Protein AF-A0A7L4RSY4-F1 (afdb_monomer)

Radius of gyration: 27.75 Å; Cα contacts (8 Å, |Δi|>4): 496; chains: 1; bounding box: 61×40×77 Å

Secondary structure (DSSP, 8-state):
-----SGGGS-S--SB-S---SPTT-HHHHHHHHHHHHH-SSEEEEEESSTTGGGSBTTB-SBSSEEEEE-GGGHHHHHHHHHHHHHHTT---EEEE---S---B-TT-EEEETTEEEEGGG--TT-EEEEE-TTT-BEEEEE----------SPPEEEE-SS-EEEE-TT-EEEEEETTEEEEEEGGG--GGGTT-S----B--PPPPPSEEEPPP----TTSPP--EEEHHHHHHHHHHHHHHEEEEEETTEEEEEEE-SSHHHHHHHHHHHHHTT---EEETTEEEEE-HHHHHHHHHHH-SSGGG----GGG--

Mean predicted aligned error: 15.51 Å

Foldseek 3Di:
DDDDPDPVSQDPDWQFADDFPADPPPPLVVVVRSVCSVQDQQEEEEEEDDSCQSCADPPDHRGNHHYDYDHLQCSPVVQVVVVVVCVVVVHDGHYDYSYDDFQDWDQQDWFQWLQGIDGLVPDDAQTWTWDQDQPQLAIDTDGRHDHDDDDDDDDWQFQDDPVDTTTGGQQHWDWFADPNGIDTDGSVPPDPVPSDRDDPDGDYPDDDDDQKDAFDDDDDDPPADDQGIFGPVLVVVLLVQCLVFWAWDDDPVATKIKRFAQDPVVQVVNQVSCVNSVFPWDDDDRIIMGGDPRVSVRCCVAQNHDNVGGDHGSVVSD

pLDDT: mean 84.54, std 10.04, range [50.03, 97.69]

Sequence (318 aa):
MNEIKSIKDIPTEDWMGGGSPTCAGCGPEIGLKLALKVLGKDTVVVNPAGCMTLLCNYPFTPLRVSWIHSAIENAGPTASGILAALRARGRKMNVVCYAGDGACYSDDTEVLTESGFKLIKDLKAGEKTWSVNPESNELELEKVEKLHKYRFNGKMVGVKSRYLDYLVTPNHNVPIWGNNKWGFIEAKDLKVRYKSKTNRSFKWLGKTPEKKYYIPKVKVKTSEKIIEKVPIKEWVQFLGWFISEGCLYHSKSGYLIRIYQSNDKNRQEILRLTKKLGLNSFECNRSVDFQSKQIYSYLVENCGKGFAAKKIPKWVLS

Solvent-accessible surface area (backbone atoms only — not comparable to full-atom values): 19052 Å² total; per-residue (Å²): 129,86,84,70,85,49,84,86,58,53,70,86,67,68,46,47,57,78,83,48,79,53,67,89,86,36,66,69,58,55,49,50,43,56,48,34,49,70,62,41,76,52,30,35,40,31,33,21,53,52,93,63,45,57,41,53,48,89,94,50,58,19,57,71,40,51,72,43,84,32,55,65,91,41,30,65,64,52,47,53,51,51,51,52,53,31,53,78,66,74,47,90,61,48,73,43,71,60,69,66,94,38,76,44,67,46,63,81,40,76,40,52,33,75,84,44,78,40,40,54,70,75,62,56,64,71,43,40,31,66,44,68,41,71,85,81,38,30,59,43,81,42,68,34,82,71,82,89,86,80,93,81,91,76,82,60,40,67,49,80,58,102,86,46,76,51,43,26,28,38,63,18,75,40,68,32,38,55,95,94,38,68,46,72,42,40,39,69,70,63,53,85,87,57,84,70,37,48,73,87,78,62,46,76,81,75,78,82,72,65,75,56,41,76,46,77,86,62,98,67,63,96,85,62,88,81,66,60,65,38,52,35,70,63,48,53,52,49,50,50,50,38,63,77,38,42,47,83,48,78,57,97,92,45,31,38,42,35,33,55,38,87,51,63,71,59,38,55,50,52,47,51,50,41,42,74,68,70,43,83,54,46,80,53,97,51,28,39,34,34,73,37,62,49,62,49,52,50,38,45,74,47,27,35,66,61,86,91,49,48,47,79,39,54,76,82,79,104

Nearest PDB structures (foldseek):
  5exd-assembly2_L  TM=8.564E-01  e=7.241E-07  Moorella thermoacetica ATCC 39073
  9bt4-assembly2_C  TM=8.854E-01  e=2.765E-06  Methanosarcina acetivorans C2A
  6zgq-assembly1_A  TM=7.826E-01  e=7.055E-04  metagenome
  2cw8-assembly1_A  TM=6.570E-01  e=3.611E-04  Thermococcus kodakarensis KOD1
  9g6k-assembly1_LU  TM=5.520E-01  e=6.543E+00  Toxoplasma gondii

Structure (mmCIF, N/CA/C/O backbone):
data_AF-A0A7L4RSY4-F1
#
_entry.id   AF-A0A7L4RSY4-F1
#
loop_
_atom_site.group_PDB
_atom_site.id
_atom_site.type_symbol
_atom_site.label_atom_id
_atom_site.label_alt_id
_atom_site.label_comp_id
_atom_site.label_asym_id
_atom_site.label_entity_id
_atom_site.label_seq_id
_atom_site.pdbx_PDB_ins_code
_atom_site.Cartn_x
_atom_site.Cartn_y
_atom_site.Cartn_z
_atom_site.occupancy
_atom_site.B_iso_or_equiv
_atom_site.auth_seq_id
_atom_site.auth_comp_id
_atom_site.auth_asym_id
_atom_site.auth_atom_id
_atom_site.pdbx_PDB_model_num
ATOM 1 N N . MET A 1 1 ? 0.238 14.451 -29.666 1.00 57.19 1 MET A N 1
ATOM 2 C CA . MET A 1 1 ? -0.051 13.182 -30.363 1.00 57.19 1 MET A CA 1
ATOM 3 C C . MET A 1 1 ? -1.461 13.288 -30.895 1.00 57.19 1 MET A C 1
ATOM 5 O O . MET A 1 1 ? -2.306 13.791 -30.164 1.00 57.19 1 MET A O 1
ATOM 9 N N . ASN A 1 2 ? -1.695 12.892 -32.142 1.00 59.53 2 ASN A N 1
ATOM 10 C CA . ASN A 1 2 ? -3.048 12.855 -32.688 1.00 59.53 2 ASN A CA 1
ATOM 11 C C . ASN A 1 2 ? -3.784 11.654 -32.086 1.00 59.53 2 ASN A C 1
ATOM 13 O O . ASN A 1 2 ? -3.207 10.577 -31.944 1.00 59.53 2 ASN A O 1
ATOM 17 N N . GLU A 1 3 ? -5.027 11.861 -31.672 1.00 66.50 3 GLU A N 1
ATOM 18 C CA . GLU A 1 3 ? -5.851 10.833 -31.044 1.00 66.50 3 GLU A CA 1
ATOM 19 C C . GLU A 1 3 ? -6.377 9.869 -32.119 1.00 66.50 3 GLU A C 1
ATOM 21 O O . GLU A 1 3 ? -7.070 10.293 -33.042 1.00 66.50 3 GLU A O 1
ATOM 26 N N . ILE A 1 4 ? -6.035 8.580 -32.019 1.00 76.00 4 ILE A N 1
ATOM 27 C CA . ILE A 1 4 ? -6.513 7.539 -32.942 1.00 76.00 4 ILE A CA 1
ATOM 28 C C . ILE A 1 4 ? -7.876 7.059 -32.433 1.00 76.00 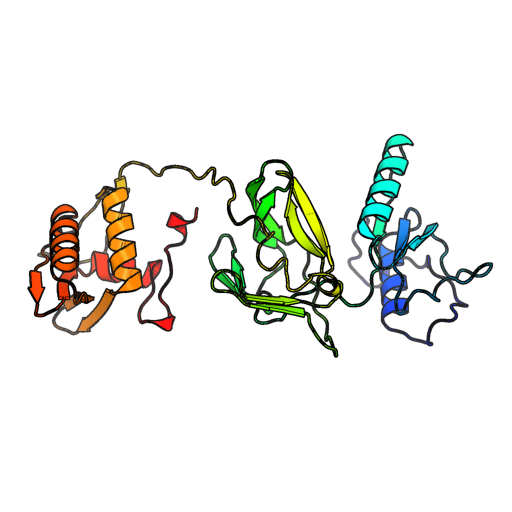4 ILE A C 1
ATOM 30 O O . ILE A 1 4 ? -7.946 6.380 -31.409 1.00 76.00 4 ILE A O 1
ATOM 34 N N . LYS A 1 5 ? -8.960 7.429 -33.125 1.00 78.12 5 LYS A N 1
ATOM 35 C CA . LYS A 1 5 ? -10.344 7.141 -32.697 1.00 78.12 5 LYS A CA 1
ATOM 36 C C . LYS A 1 5 ? -10.946 5.928 -33.395 1.00 78.12 5 LYS A C 1
ATOM 38 O O . LYS A 1 5 ? -11.846 5.288 -32.857 1.00 78.12 5 LYS A O 1
ATOM 43 N N . SER A 1 6 ? -10.449 5.597 -34.579 1.00 84.69 6 SER A N 1
ATOM 44 C CA . SER A 1 6 ? -10.903 4.471 -35.382 1.00 84.69 6 SER A CA 1
ATOM 45 C C . SER A 1 6 ? -9.741 3.803 -36.113 1.00 84.69 6 SER A C 1
ATOM 47 O O . SER A 1 6 ? -8.651 4.357 -36.244 1.00 84.69 6 SER A O 1
ATOM 49 N N . ILE A 1 7 ? -9.987 2.605 -36.647 1.00 80.88 7 ILE A N 1
ATOM 50 C CA . ILE A 1 7 ? -8.988 1.855 -37.421 1.00 80.88 7 ILE A CA 1
ATOM 51 C C . ILE A 1 7 ? -8.512 2.608 -38.675 1.00 80.88 7 ILE A C 1
ATOM 53 O O . ILE A 1 7 ? -7.389 2.403 -39.125 1.00 80.88 7 ILE A O 1
ATOM 57 N N . LYS A 1 8 ? -9.349 3.501 -39.219 1.00 82.88 8 LYS A N 1
ATOM 58 C CA . LYS A 1 8 ? -9.024 4.331 -40.387 1.00 82.88 8 LYS A CA 1
ATOM 59 C C . LYS A 1 8 ? -8.038 5.451 -40.052 1.00 82.88 8 LYS A C 1
ATOM 61 O O . LYS A 1 8 ? -7.368 5.943 -40.951 1.00 82.88 8 LYS A O 1
ATOM 66 N N . ASP A 1 9 ? -7.933 5.814 -38.774 1.00 81.81 9 ASP A N 1
ATOM 67 C CA . ASP A 1 9 ? -7.049 6.879 -38.290 1.00 81.81 9 ASP A CA 1
ATOM 68 C C . ASP A 1 9 ? -5.636 6.360 -37.976 1.00 81.81 9 ASP A C 1
ATOM 70 O O . ASP A 1 9 ? -4.765 7.127 -37.561 1.00 81.81 9 ASP A O 1
ATOM 74 N N . ILE A 1 10 ? -5.395 5.052 -38.137 1.00 81.88 10 ILE A N 1
ATOM 75 C CA . ILE A 1 10 ? -4.085 4.447 -37.902 1.00 81.88 10 ILE A CA 1
ATOM 76 C C . ILE A 1 10 ? -3.124 4.896 -39.013 1.00 81.88 10 ILE A C 1
ATOM 78 O O . ILE A 1 10 ? -3.408 4.659 -40.190 1.00 81.88 10 ILE A O 1
ATOM 82 N N . PRO A 1 11 ? -1.956 5.475 -38.670 1.00 81.56 11 PRO A N 1
ATOM 83 C CA . PRO A 1 11 ? -0.953 5.841 -39.659 1.00 81.56 11 PRO A CA 1
ATOM 84 C C . PRO A 1 11 ? -0.540 4.639 -40.515 1.00 81.56 11 PRO A C 1
ATOM 86 O O . PRO A 1 11 ? -0.185 3.573 -39.994 1.00 81.56 11 PRO A O 1
ATOM 89 N N . THR A 1 12 ? -0.557 4.818 -41.835 1.00 82.94 12 THR A N 1
ATOM 90 C CA . THR A 1 12 ? -0.092 3.811 -42.800 1.00 82.94 12 THR A CA 1
ATOM 91 C C . THR A 1 12 ? 1.411 3.578 -42.680 1.00 82.94 12 THR A C 1
ATOM 93 O O . THR A 1 12 ? 1.880 2.454 -42.843 1.00 82.94 12 THR A O 1
ATOM 96 N N . GLU A 1 13 ? 2.160 4.619 -42.316 1.00 84.75 13 GLU A N 1
ATOM 97 C CA . GLU A 1 13 ? 3.598 4.550 -42.088 1.00 84.75 13 GLU A CA 1
ATOM 98 C C . GLU A 1 13 ? 3.948 3.641 -40.901 1.00 84.75 13 GLU A C 1
ATOM 100 O O . GLU A 1 13 ? 3.317 3.652 -39.839 1.00 84.75 13 GLU A O 1
ATOM 105 N N . ASP A 1 14 ? 4.985 2.832 -41.097 1.00 88.56 14 ASP A N 1
ATOM 106 C CA . ASP A 1 14 ? 5.590 1.993 -40.073 1.00 88.56 14 ASP A CA 1
ATOM 107 C C . ASP A 1 14 ? 7.009 2.481 -39.783 1.00 88.56 14 ASP A C 1
ATOM 109 O O . ASP A 1 14 ? 7.824 2.672 -40.692 1.00 88.56 14 ASP A O 1
ATOM 113 N N . TRP A 1 15 ? 7.308 2.632 -38.494 1.00 91.94 15 TRP A N 1
ATOM 114 C CA . TRP A 1 15 ? 8.626 3.022 -37.980 1.00 91.94 15 TRP A CA 1
ATOM 115 C C . TRP A 1 15 ? 9.500 1.817 -37.605 1.00 91.94 15 TRP A C 1
ATOM 117 O O . TRP A 1 15 ? 10.622 1.971 -37.122 1.00 91.94 15 TRP A O 1
ATOM 127 N N . MET A 1 16 ? 8.988 0.617 -37.867 1.00 88.75 16 MET A N 1
ATOM 128 C CA . MET A 1 16 ? 9.704 -0.648 -37.832 1.00 88.75 16 MET A CA 1
ATOM 129 C C . MET A 1 16 ? 9.441 -1.367 -39.161 1.00 88.75 16 MET A C 1
ATOM 131 O O . MET A 1 16 ? 8.294 -1.656 -39.502 1.00 88.75 16 MET A O 1
ATOM 135 N N . GLY A 1 17 ? 10.496 -1.577 -39.942 1.00 84.62 17 GLY A N 1
ATOM 136 C CA . GLY A 1 17 ? 10.481 -2.343 -41.181 1.00 84.62 17 GLY A CA 1
ATOM 137 C C . GLY A 1 17 ? 10.598 -3.849 -40.942 1.00 84.62 17 GLY A C 1
ATOM 138 O O . GLY A 1 17 ? 10.679 -4.315 -39.809 1.00 84.62 17 GLY A O 1
ATOM 139 N N . GLY A 1 18 ? 10.601 -4.611 -42.037 1.00 80.31 18 GLY A N 1
ATOM 140 C CA . GLY A 1 18 ? 10.884 -6.046 -41.999 1.00 80.31 18 GLY A CA 1
ATOM 141 C C . GLY A 1 18 ? 12.376 -6.350 -41.830 1.00 80.31 18 GLY A C 1
ATOM 142 O O . GLY A 1 18 ? 13.215 -5.453 -41.900 1.00 80.31 18 GLY A O 1
ATOM 143 N N . GLY A 1 19 ? 12.696 -7.633 -41.647 1.00 77.06 19 GLY A N 1
ATOM 144 C CA . GLY A 1 19 ? 14.079 -8.109 -41.539 1.00 77.06 19 GLY A CA 1
ATOM 145 C C . GLY A 1 19 ? 14.638 -8.129 -40.116 1.00 77.06 19 GLY A C 1
ATOM 146 O O . GLY A 1 19 ? 15.855 -8.135 -39.947 1.00 77.06 19 GLY A O 1
ATOM 147 N N . SER A 1 20 ? 13.777 -8.133 -39.092 1.00 81.38 20 SER A N 1
ATOM 148 C CA . SER A 1 20 ? 14.235 -8.403 -37.731 1.00 81.38 20 SER A CA 1
ATOM 149 C C . SER A 1 20 ? 14.668 -9.869 -37.592 1.00 81.38 20 SER A C 1
ATOM 151 O O . SER A 1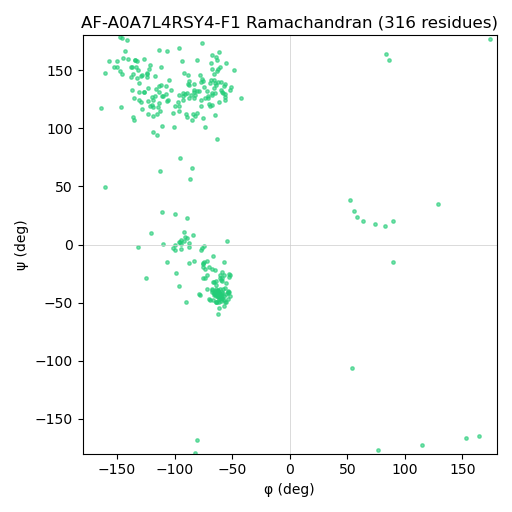 20 ? 13.985 -10.749 -38.118 1.00 81.38 20 SER A O 1
ATOM 153 N N . PRO A 1 21 ? 15.770 -10.161 -36.879 1.00 80.56 21 PRO A N 1
ATOM 154 C CA . PRO A 1 21 ? 16.173 -11.530 -36.573 1.00 80.56 21 PRO A CA 1
ATOM 155 C C . PRO A 1 21 ? 15.451 -12.086 -35.328 1.00 80.56 21 PRO A C 1
ATOM 157 O O . PRO A 1 21 ? 15.816 -13.151 -34.829 1.00 80.56 21 PRO A O 1
ATOM 160 N N . THR A 1 22 ? 14.459 -11.370 -34.782 1.00 81.75 22 THR A N 1
ATOM 161 C CA . THR A 1 22 ? 13.585 -11.886 -33.721 1.00 81.75 22 THR A CA 1
ATOM 162 C C . THR A 1 22 ? 12.682 -13.008 -34.233 1.00 81.75 22 THR A C 1
ATOM 164 O O . THR A 1 22 ? 12.508 -13.217 -35.432 1.00 81.75 22 THR A O 1
ATOM 167 N N . CYS A 1 23 ? 12.103 -13.775 -33.303 1.00 79.94 23 CYS A N 1
ATOM 168 C CA . CYS A 1 23 ? 11.154 -14.832 -33.649 1.00 79.94 23 CYS A CA 1
ATOM 169 C C . CYS A 1 23 ? 9.959 -14.246 -34.420 1.00 79.94 23 CYS A C 1
ATOM 171 O O . CYS A 1 23 ? 9.349 -13.280 -33.963 1.00 79.94 23 CYS A O 1
ATOM 173 N N . ALA A 1 24 ? 9.591 -14.856 -35.549 1.00 79.00 24 ALA A N 1
ATOM 174 C CA . ALA A 1 24 ? 8.472 -14.396 -36.366 1.00 79.00 24 ALA A CA 1
ATOM 175 C C . ALA A 1 24 ? 7.173 -14.326 -35.543 1.00 79.00 24 ALA A C 1
ATOM 177 O O . ALA A 1 24 ? 6.758 -15.308 -34.927 1.00 79.00 24 ALA A O 1
ATOM 178 N N . GLY A 1 25 ? 6.532 -13.156 -35.526 1.00 75.69 25 GLY A N 1
ATOM 179 C CA . GLY A 1 25 ? 5.292 -12.944 -34.774 1.00 75.69 25 GLY A CA 1
ATOM 180 C C . GLY A 1 25 ? 5.477 -12.836 -33.255 1.00 75.69 25 GLY A C 1
ATOM 181 O O . GLY A 1 25 ? 4.504 -12.968 -32.514 1.00 75.69 25 GLY A O 1
ATOM 182 N N . CYS A 1 26 ? 6.700 -12.588 -32.772 1.00 81.12 26 CYS A N 1
ATOM 183 C CA . CYS A 1 26 ? 6.972 -12.349 -31.358 1.00 81.12 26 CYS A CA 1
ATOM 184 C C . CYS A 1 26 ? 6.121 -11.178 -30.829 1.00 81.12 26 CYS A C 1
ATOM 186 O O . CYS A 1 26 ? 6.139 -10.076 -31.379 1.00 81.12 26 CYS A O 1
ATOM 188 N N . GLY A 1 27 ? 5.379 -11.404 -29.739 1.00 83.12 27 GLY A N 1
ATOM 189 C CA . GLY A 1 27 ? 4.493 -10.397 -29.138 1.00 83.12 27 GLY A CA 1
ATOM 190 C C . GLY A 1 27 ? 5.192 -9.065 -28.819 1.00 83.12 27 GLY A C 1
ATOM 191 O O . GLY A 1 27 ? 4.662 -8.019 -29.189 1.00 83.12 27 GLY A O 1
ATOM 192 N N . PRO A 1 28 ? 6.382 -9.073 -28.191 1.00 84.31 28 PRO A N 1
ATOM 193 C CA . PRO A 1 28 ? 7.228 -7.889 -28.033 1.00 84.31 28 PRO A CA 1
ATOM 194 C C . PRO A 1 28 ? 7.570 -7.142 -29.336 1.00 84.31 28 PRO A C 1
ATOM 196 O O . PRO A 1 28 ? 7.532 -5.917 -29.378 1.00 84.31 28 PRO A O 1
ATOM 199 N N . GLU A 1 29 ? 7.853 -7.835 -30.437 1.00 87.25 29 GLU A N 1
ATOM 200 C CA . GLU A 1 29 ? 8.139 -7.173 -31.719 1.00 87.25 29 GLU A CA 1
ATOM 201 C C . GLU A 1 29 ? 6.894 -6.460 -32.265 1.00 87.25 29 GLU A C 1
ATOM 203 O O . GLU A 1 29 ? 6.937 -5.269 -32.582 1.00 87.25 29 GLU A O 1
ATOM 208 N N . ILE A 1 30 ? 5.752 -7.155 -32.278 1.00 87.69 30 ILE A N 1
ATOM 209 C CA . ILE A 1 30 ? 4.459 -6.585 -32.682 1.00 87.69 30 ILE A CA 1
ATOM 210 C C . ILE A 1 30 ? 4.086 -5.407 -31.771 1.00 87.69 30 ILE A C 1
ATOM 212 O O . ILE A 1 30 ? 3.639 -4.360 -32.242 1.00 87.69 30 ILE A O 1
ATOM 216 N N . GLY A 1 31 ? 4.296 -5.557 -30.463 1.00 89.06 31 GLY A N 1
ATOM 217 C CA . GLY A 1 31 ? 4.025 -4.528 -29.467 1.00 89.06 31 GLY A CA 1
ATOM 218 C C . GLY A 1 31 ? 4.867 -3.276 -29.689 1.00 89.06 31 GLY A C 1
ATOM 219 O O . GLY A 1 31 ? 4.326 -2.170 -29.665 1.00 89.06 31 GLY A O 1
ATOM 220 N N . LEU A 1 32 ? 6.166 -3.432 -29.958 1.00 90.19 32 LEU A N 1
ATOM 221 C CA . LEU A 1 32 ? 7.044 -2.314 -30.296 1.00 90.19 32 LEU A CA 1
ATOM 222 C C . LEU A 1 32 ? 6.631 -1.659 -31.618 1.00 90.19 32 LEU A C 1
ATOM 224 O O . LEU A 1 32 ? 6.555 -0.434 -31.684 1.00 90.19 32 LEU A O 1
ATOM 228 N N . LYS A 1 33 ? 6.281 -2.445 -32.643 1.00 89.94 33 LYS A N 1
ATOM 229 C CA . LYS A 1 33 ? 5.777 -1.928 -33.924 1.00 89.94 33 LYS A CA 1
ATOM 230 C C . LYS A 1 33 ? 4.544 -1.036 -33.735 1.00 89.94 33 LYS A C 1
ATOM 232 O O . LYS A 1 33 ? 4.511 0.092 -34.230 1.00 89.94 33 LYS A O 1
ATOM 237 N N . LEU A 1 34 ? 3.552 -1.510 -32.980 1.00 89.56 34 LEU A N 1
ATOM 238 C CA . LEU A 1 34 ? 2.332 -0.754 -32.680 1.00 89.56 34 LEU A CA 1
ATOM 239 C C . LEU A 1 34 ? 2.616 0.482 -31.817 1.00 89.56 34 LEU A C 1
ATOM 241 O O . LEU A 1 34 ? 2.080 1.554 -32.088 1.00 89.56 34 LEU A O 1
ATOM 245 N N . ALA A 1 35 ? 3.485 0.363 -30.810 1.00 90.12 35 ALA A N 1
ATOM 246 C CA . ALA A 1 35 ? 3.883 1.497 -29.981 1.00 90.12 35 ALA A CA 1
ATOM 247 C C . ALA A 1 35 ? 4.551 2.592 -30.823 1.00 90.12 35 ALA A C 1
ATOM 249 O O . ALA A 1 35 ? 4.212 3.766 -30.691 1.00 90.12 35 ALA A O 1
ATOM 250 N N . LEU A 1 36 ? 5.447 2.217 -31.735 1.00 91.88 36 LEU A N 1
ATOM 251 C CA . LEU A 1 36 ? 6.120 3.173 -32.604 1.00 91.88 36 LEU A CA 1
ATOM 252 C C . LEU A 1 36 ? 5.166 3.843 -33.594 1.00 91.88 36 LEU A C 1
ATOM 254 O O . LEU A 1 36 ? 5.354 5.025 -33.866 1.00 91.88 36 LEU A O 1
ATOM 258 N N . LYS A 1 37 ? 4.109 3.170 -34.075 1.00 89.69 37 LYS A N 1
ATOM 259 C CA . LYS A 1 37 ? 3.052 3.836 -34.865 1.00 89.69 37 LYS A CA 1
ATOM 260 C C . LYS A 1 37 ? 2.418 5.012 -34.118 1.00 89.69 37 LYS A C 1
ATOM 262 O O . LYS A 1 37 ? 2.122 6.030 -34.736 1.00 89.69 37 LYS A O 1
ATOM 267 N N . VAL A 1 38 ? 2.232 4.881 -32.804 1.00 87.69 38 VAL A N 1
ATOM 268 C CA . VAL A 1 38 ? 1.673 5.945 -31.955 1.00 87.69 38 VAL A CA 1
ATOM 269 C C . VAL A 1 38 ? 2.719 7.015 -31.633 1.00 87.69 38 VAL A C 1
ATOM 271 O O . VAL A 1 38 ? 2.420 8.206 -31.681 1.00 87.69 38 VAL A O 1
ATOM 274 N N . LEU A 1 39 ? 3.946 6.599 -31.305 1.00 90.19 39 LEU A N 1
ATOM 275 C CA . LEU A 1 39 ? 5.026 7.501 -30.889 1.00 90.19 39 LEU A CA 1
ATOM 276 C C . LEU A 1 39 ? 5.610 8.314 -32.057 1.00 90.19 39 LEU A C 1
ATOM 278 O O . LEU A 1 39 ? 6.062 9.441 -31.859 1.00 90.19 39 LEU A O 1
ATOM 282 N N . GLY A 1 40 ? 5.562 7.783 -33.277 1.00 90.25 40 GLY A N 1
ATOM 283 C CA . GLY A 1 40 ? 6.012 8.466 -34.484 1.00 90.25 40 GLY A CA 1
ATOM 284 C C . GLY A 1 40 ? 7.534 8.509 -34.659 1.00 90.25 40 GLY A C 1
ATOM 285 O O . GLY A 1 40 ? 8.302 7.980 -33.850 1.00 90.25 40 GLY A O 1
ATOM 286 N N . LYS A 1 41 ? 7.967 9.183 -35.731 1.00 91.25 41 LYS A N 1
ATOM 287 C CA . LYS A 1 41 ? 9.374 9.290 -36.161 1.00 91.25 41 LYS A CA 1
ATOM 288 C C . LYS A 1 41 ? 10.316 9.932 -35.145 1.00 91.25 41 LYS A C 1
ATOM 290 O O . LYS A 1 41 ? 11.493 9.591 -35.094 1.00 91.25 41 LYS A O 1
ATOM 295 N N . ASP A 1 42 ? 9.804 10.854 -34.335 1.00 93.50 42 ASP A N 1
ATOM 296 C CA . ASP A 1 42 ? 10.591 11.627 -33.375 1.00 93.50 42 ASP A CA 1
ATOM 297 C C . ASP A 1 42 ? 10.720 10.862 -32.052 1.00 93.50 42 ASP A C 1
ATOM 299 O O . ASP A 1 42 ? 10.336 11.350 -30.990 1.00 93.50 42 ASP A O 1
ATOM 303 N N . THR A 1 43 ? 11.237 9.635 -32.127 1.00 94.75 43 THR A N 1
ATOM 304 C CA . THR A 1 43 ? 11.323 8.699 -31.000 1.00 94.75 43 THR A CA 1
ATOM 305 C C . THR A 1 43 ? 12.722 8.102 -30.887 1.00 94.75 43 THR A C 1
ATOM 307 O O . THR A 1 43 ? 13.342 7.744 -31.886 1.00 94.75 43 THR A O 1
ATOM 310 N N . VAL A 1 44 ? 13.215 7.976 -29.656 1.00 94.75 44 VAL A N 1
ATOM 311 C CA . VAL A 1 44 ? 14.433 7.239 -29.309 1.00 94.75 44 VAL A CA 1
ATOM 312 C C . VAL A 1 44 ? 14.051 6.030 -28.462 1.00 94.75 44 VAL A C 1
ATOM 314 O O . VAL A 1 44 ? 13.452 6.183 -27.398 1.00 94.75 44 VAL A O 1
ATOM 317 N N . VAL A 1 45 ? 14.404 4.833 -28.926 1.00 93.19 45 VAL A N 1
ATOM 318 C CA . VAL A 1 45 ? 14.162 3.569 -28.223 1.00 93.19 45 VAL A CA 1
ATOM 319 C C . VAL A 1 45 ? 15.411 3.165 -27.448 1.00 93.19 45 VAL A C 1
ATOM 321 O O . VAL A 1 45 ? 16.464 2.924 -28.035 1.00 93.19 45 VAL A O 1
ATOM 324 N N . VAL A 1 46 ? 15.284 3.051 -26.130 1.00 91.56 46 VAL A N 1
ATOM 325 C CA . VAL A 1 46 ? 16.290 2.454 -25.249 1.00 91.56 46 VAL A CA 1
ATOM 326 C C . VAL A 1 46 ? 15.907 0.999 -25.019 1.00 91.56 46 VAL A C 1
ATOM 328 O O . VAL A 1 46 ? 14.864 0.715 -24.429 1.00 91.56 46 VAL A O 1
ATOM 331 N N . ASN A 1 47 ? 16.737 0.082 -25.504 1.00 88.50 47 ASN A N 1
ATOM 332 C CA . ASN A 1 47 ? 16.513 -1.353 -25.399 1.00 88.50 47 ASN A CA 1
ATOM 333 C C . ASN A 1 47 ? 17.544 -1.958 -24.437 1.00 88.50 47 ASN A C 1
ATOM 335 O O . ASN A 1 47 ? 18.707 -2.103 -24.826 1.00 88.50 47 ASN A O 1
ATOM 339 N N . PRO A 1 48 ? 17.170 -2.259 -23.181 1.00 83.62 48 PRO A N 1
ATOM 340 C CA . PRO A 1 48 ? 18.033 -3.035 -22.304 1.00 83.62 48 PRO A CA 1
ATOM 341 C C . PRO A 1 48 ? 18.264 -4.438 -22.861 1.00 83.62 48 PRO A C 1
ATOM 343 O O . PRO A 1 48 ? 17.447 -4.959 -23.624 1.00 83.62 48 PRO A O 1
ATOM 346 N N . ALA A 1 49 ? 19.339 -5.083 -22.414 1.00 79.69 49 ALA A N 1
ATOM 347 C CA . ALA A 1 49 ? 19.540 -6.486 -22.721 1.00 79.69 49 ALA A CA 1
ATOM 348 C C . ALA A 1 49 ? 18.339 -7.351 -22.251 1.00 79.69 49 ALA A C 1
ATOM 350 O O . ALA A 1 49 ? 17.750 -7.132 -21.194 1.00 79.69 49 ALA A O 1
ATOM 351 N N . GLY A 1 50 ? 17.923 -8.315 -23.069 1.00 75.06 50 GLY A N 1
ATOM 352 C CA . GLY A 1 50 ? 16.713 -9.109 -22.868 1.00 75.06 50 GLY A CA 1
ATOM 353 C C . GLY A 1 50 ? 16.300 -9.854 -24.138 1.00 75.06 50 GLY A C 1
ATOM 354 O O . GLY A 1 50 ? 17.063 -9.948 -25.097 1.00 75.06 50 GLY A O 1
ATOM 355 N N . CYS A 1 51 ? 15.064 -10.361 -24.185 1.00 74.81 51 CYS A N 1
ATOM 356 C CA . CYS A 1 51 ? 14.551 -11.082 -25.361 1.00 74.81 51 CYS A CA 1
ATOM 357 C C . CYS A 1 51 ? 14.563 -10.236 -26.650 1.00 74.81 51 CYS A C 1
ATOM 359 O O . CYS A 1 51 ? 14.651 -10.784 -27.745 1.00 74.81 51 CYS A O 1
ATOM 361 N N . MET A 1 52 ? 14.536 -8.906 -26.517 1.00 83.94 52 MET A N 1
ATOM 362 C CA . MET A 1 52 ? 14.623 -7.952 -27.623 1.00 83.94 52 MET A CA 1
ATOM 363 C C . MET A 1 52 ? 16.054 -7.493 -27.930 1.00 83.94 52 MET A C 1
ATOM 365 O O . MET A 1 52 ? 16.222 -6.661 -28.816 1.00 83.94 52 MET A O 1
ATOM 369 N N . THR A 1 53 ? 17.097 -8.006 -27.259 1.00 83.75 53 THR A N 1
ATOM 370 C CA . THR A 1 53 ? 18.505 -7.635 -27.534 1.00 83.75 53 THR A CA 1
ATOM 371 C C . THR A 1 53 ? 18.850 -7.782 -29.004 1.00 83.75 53 THR A C 1
ATOM 373 O O . THR A 1 53 ? 19.454 -6.889 -29.587 1.00 83.75 53 THR A O 1
ATOM 376 N N . LEU A 1 54 ? 18.422 -8.892 -29.605 1.00 82.56 54 LEU A N 1
ATOM 377 C CA . LEU A 1 54 ? 18.736 -9.217 -30.990 1.00 82.56 54 LEU A CA 1
ATOM 378 C C . LEU A 1 54 ? 17.911 -8.408 -31.997 1.00 82.56 54 LEU A C 1
ATOM 380 O O . LEU A 1 54 ? 18.147 -8.549 -33.187 1.00 82.56 54 LEU A O 1
ATOM 384 N N . LEU A 1 55 ? 16.971 -7.558 -31.566 1.00 85.94 55 LEU A N 1
ATOM 385 C CA . LEU A 1 55 ? 16.115 -6.794 -32.478 1.00 85.94 55 LEU A CA 1
ATOM 386 C C . LEU A 1 55 ? 16.932 -6.002 -33.508 1.00 85.94 55 LEU A C 1
ATOM 388 O O . LEU A 1 55 ? 16.568 -5.995 -34.681 1.00 85.94 55 LEU A O 1
ATOM 392 N N . CYS A 1 56 ? 18.028 -5.373 -33.081 1.00 86.50 56 CYS A N 1
ATOM 393 C CA . CYS A 1 56 ? 18.965 -4.666 -33.948 1.00 86.50 56 CYS A CA 1
ATOM 394 C C . CYS A 1 56 ? 20.355 -5.291 -33.786 1.00 86.50 56 CYS A C 1
ATOM 396 O O . CYS A 1 56 ? 20.925 -5.249 -32.698 1.00 86.50 56 CYS A O 1
ATOM 398 N N . ASN A 1 57 ? 20.914 -5.829 -34.869 1.00 82.88 57 ASN A N 1
ATOM 399 C CA . ASN A 1 57 ? 22.249 -6.424 -34.898 1.00 82.88 57 ASN A CA 1
ATOM 400 C C . ASN A 1 57 ? 23.069 -5.717 -35.967 1.00 82.88 57 ASN A C 1
ATOM 402 O O . ASN A 1 57 ? 22.772 -5.858 -37.149 1.00 82.88 57 ASN A O 1
ATOM 406 N N . TYR A 1 58 ? 24.093 -4.963 -35.566 1.00 80.38 58 TYR A N 1
ATOM 407 C CA . TYR A 1 58 ? 24.905 -4.178 -36.496 1.00 80.38 58 TYR A CA 1
ATOM 408 C C . TYR A 1 58 ? 25.429 -5.034 -37.672 1.00 80.38 58 TYR A C 1
ATOM 410 O O . TYR A 1 58 ? 25.967 -6.114 -37.426 1.00 80.38 58 TYR A O 1
ATOM 418 N N . PRO A 1 59 ? 25.314 -4.571 -38.934 1.00 81.50 59 PRO A N 1
ATOM 419 C CA . PRO A 1 59 ? 24.804 -3.263 -39.375 1.00 81.50 59 PRO A CA 1
ATOM 420 C C . PRO A 1 59 ? 23.284 -3.210 -39.638 1.00 81.50 59 PRO A C 1
ATOM 422 O O . PRO A 1 59 ? 22.777 -2.198 -40.118 1.00 81.50 59 PRO A O 1
ATOM 425 N N . PHE A 1 60 ? 22.541 -4.274 -39.346 1.00 83.69 60 PHE A N 1
ATOM 426 C CA . PHE A 1 60 ? 21.121 -4.411 -39.657 1.00 83.69 60 PHE A CA 1
ATOM 427 C C . PHE A 1 60 ? 20.221 -3.912 -38.518 1.00 83.69 60 PHE A C 1
ATOM 429 O O . PHE A 1 60 ? 20.337 -4.313 -37.358 1.00 83.69 60 PHE A O 1
ATOM 436 N N . THR A 1 61 ? 19.263 -3.052 -38.860 1.00 88.25 61 THR A N 1
ATOM 437 C CA . THR A 1 61 ? 18.233 -2.577 -37.932 1.00 88.25 61 THR A CA 1
ATOM 438 C C . THR A 1 61 ? 16.866 -2.601 -38.614 1.00 88.25 61 THR A C 1
ATOM 440 O O . THR A 1 61 ? 16.708 -1.988 -39.671 1.00 88.25 61 THR A O 1
ATOM 443 N N . PRO A 1 62 ? 15.852 -3.261 -38.025 1.00 89.12 62 PRO A N 1
ATOM 444 C CA . PRO A 1 62 ? 14.475 -3.122 -38.480 1.00 89.12 62 PRO A CA 1
ATOM 445 C C . PRO A 1 62 ? 13.883 -1.772 -38.048 1.00 89.12 62 PRO A C 1
ATOM 447 O O . PRO A 1 62 ? 12.851 -1.362 -38.567 1.00 89.12 62 PRO A O 1
ATOM 450 N N . LEU A 1 63 ? 14.497 -1.050 -37.104 1.00 91.00 63 LEU A N 1
ATOM 451 C CA . LEU A 1 63 ? 14.002 0.240 -36.626 1.00 91.00 63 LEU A CA 1
ATOM 452 C C . LEU A 1 63 ? 14.375 1.377 -37.582 1.00 91.00 63 LEU A C 1
ATOM 454 O O . LEU A 1 63 ? 15.536 1.530 -37.959 1.00 91.00 63 LEU A O 1
ATOM 458 N N . ARG A 1 64 ? 13.381 2.212 -37.909 1.00 91.88 64 ARG A N 1
ATOM 459 C CA . ARG A 1 64 ? 13.531 3.475 -38.660 1.00 91.88 64 ARG A CA 1
ATOM 460 C C . ARG A 1 64 ? 13.621 4.704 -37.747 1.00 91.88 64 ARG A C 1
ATOM 462 O O . ARG A 1 64 ? 13.682 5.832 -38.224 1.00 91.88 64 ARG A O 1
ATOM 469 N N . VAL A 1 65 ? 13.595 4.476 -36.438 1.00 93.06 65 VAL A N 1
ATOM 470 C CA . VAL A 1 65 ? 13.778 5.467 -35.371 1.00 93.06 65 VAL A CA 1
ATOM 471 C C . VAL A 1 65 ? 15.146 5.283 -34.723 1.00 93.06 65 VAL A C 1
ATOM 473 O O . VAL A 1 65 ? 15.795 4.254 -34.912 1.00 93.06 65 VAL A O 1
ATOM 476 N N . SER A 1 66 ? 15.592 6.264 -33.937 1.00 92.06 66 SER A N 1
ATOM 477 C CA . SER A 1 66 ? 16.838 6.118 -33.182 1.00 92.06 66 SER A CA 1
ATOM 478 C C . SER A 1 66 ? 16.713 5.008 -32.141 1.00 92.06 66 SER A C 1
ATOM 480 O O . SER A 1 66 ? 15.700 4.897 -31.450 1.00 92.06 66 SER A O 1
ATOM 482 N N . TRP A 1 67 ? 17.766 4.210 -32.004 1.00 89.94 67 TRP A N 1
ATOM 483 C CA . TRP A 1 67 ? 17.820 3.081 -31.086 1.00 89.94 67 TRP A CA 1
ATOM 484 C C . TRP A 1 67 ? 19.168 3.027 -30.384 1.00 89.94 67 TRP A C 1
ATOM 486 O O . TRP A 1 67 ? 20.198 3.330 -30.987 1.00 89.94 67 TRP A O 1
ATOM 496 N N . ILE A 1 68 ? 19.157 2.624 -29.117 1.00 89.94 68 ILE A N 1
ATOM 497 C CA . ILE A 1 68 ? 20.366 2.366 -28.347 1.00 89.94 68 ILE A CA 1
ATOM 498 C C . ILE A 1 68 ? 20.207 1.084 -27.538 1.00 89.94 68 ILE A C 1
ATOM 500 O O . ILE A 1 68 ? 19.199 0.876 -26.854 1.00 89.94 68 ILE A O 1
ATOM 504 N N . HIS A 1 69 ? 21.227 0.233 -27.611 1.00 88.06 69 HIS A N 1
ATOM 505 C CA . HIS A 1 69 ? 21.357 -0.898 -26.710 1.00 88.06 69 HIS A CA 1
ATOM 506 C C . HIS A 1 69 ? 21.903 -0.421 -25.366 1.00 88.06 69 HIS A C 1
ATOM 508 O O . HIS A 1 69 ? 22.904 0.293 -25.305 1.00 88.06 69 HIS A O 1
ATOM 514 N N . SER A 1 70 ? 21.261 -0.856 -24.292 1.00 82.56 70 SER A N 1
ATOM 515 C CA . SER A 1 70 ? 21.672 -0.602 -22.917 1.00 82.56 70 SER A CA 1
ATOM 516 C C . SER A 1 70 ? 21.905 -1.943 -22.219 1.00 82.56 70 SER A C 1
ATOM 518 O O . SER A 1 70 ? 21.319 -2.957 -22.596 1.00 82.56 70 SER A O 1
ATOM 520 N N . ALA A 1 71 ? 22.747 -1.976 -21.191 1.00 78.56 71 ALA A N 1
ATOM 521 C CA . ALA A 1 71 ? 22.753 -3.115 -20.277 1.00 78.56 71 ALA A CA 1
ATOM 522 C C . ALA A 1 71 ? 21.400 -3.194 -19.533 1.00 78.56 71 ALA A C 1
ATOM 524 O O . ALA A 1 71 ? 20.626 -2.229 -19.530 1.00 78.56 71 ALA A O 1
ATOM 525 N N . ILE A 1 72 ? 21.076 -4.351 -18.948 1.00 63.97 72 ILE A N 1
ATOM 526 C CA . ILE A 1 72 ? 19.763 -4.582 -18.309 1.00 63.97 72 ILE A CA 1
ATOM 527 C C . ILE A 1 72 ? 19.506 -3.529 -17.222 1.00 63.97 72 ILE A C 1
ATOM 529 O O . ILE A 1 72 ? 18.444 -2.913 -17.160 1.00 63.97 72 ILE A O 1
ATOM 533 N N . GLU A 1 73 ? 20.538 -3.277 -16.428 1.00 54.94 73 GLU A N 1
ATOM 534 C CA . GLU A 1 73 ? 20.561 -2.467 -15.218 1.00 54.94 73 GLU A CA 1
ATOM 535 C C . GLU A 1 73 ? 20.533 -0.947 -15.462 1.00 54.94 73 GLU A C 1
ATOM 537 O O . GLU A 1 73 ? 20.273 -0.175 -14.539 1.00 54.94 73 GLU A O 1
ATOM 542 N N . ASN A 1 74 ? 20.808 -0.475 -16.687 1.00 72.12 74 ASN A N 1
ATOM 543 C CA . ASN A 1 74 ? 21.057 0.950 -16.949 1.00 72.12 74 ASN A CA 1
ATOM 544 C C . ASN A 1 74 ? 20.089 1.613 -17.945 1.00 72.12 74 ASN A C 1
ATOM 546 O O . ASN A 1 74 ? 20.292 2.777 -18.287 1.00 72.12 74 ASN A O 1
ATOM 550 N N . ALA A 1 75 ? 18.997 0.950 -18.349 1.00 78.50 75 ALA A N 1
ATOM 551 C CA . ALA A 1 75 ? 18.012 1.538 -19.269 1.00 78.50 75 ALA A CA 1
ATOM 552 C C . ALA A 1 75 ? 17.445 2.887 -18.784 1.00 78.50 75 ALA A C 1
ATOM 554 O O . ALA A 1 75 ? 17.327 3.827 -19.570 1.00 78.50 75 ALA A O 1
ATOM 555 N N . GLY A 1 76 ? 17.128 3.004 -17.489 1.00 72.38 76 GLY A N 1
ATOM 556 C CA . GLY A 1 76 ? 16.621 4.242 -16.884 1.00 72.38 76 GLY A CA 1
ATOM 557 C C . GLY A 1 76 ? 17.620 5.407 -16.972 1.00 72.38 76 GLY A C 1
ATOM 558 O O . GLY A 1 76 ? 17.302 6.419 -17.598 1.00 72.38 76 GLY A O 1
ATOM 559 N N . PRO A 1 77 ? 18.836 5.280 -16.403 1.00 68.56 77 PRO A N 1
ATOM 560 C CA . PRO A 1 77 ? 19.895 6.281 -16.545 1.00 68.56 77 PRO A CA 1
ATOM 561 C C . PRO A 1 77 ? 20.214 6.647 -18.002 1.00 68.56 77 PRO A C 1
ATOM 563 O O . PRO A 1 77 ? 20.354 7.832 -18.308 1.00 68.56 77 PRO A O 1
ATOM 566 N N . THR A 1 78 ? 20.259 5.666 -18.913 1.00 81.50 78 THR A N 1
ATOM 567 C CA . THR A 1 78 ? 20.462 5.897 -20.353 1.00 81.50 78 THR A CA 1
ATOM 568 C C . THR A 1 78 ? 19.358 6.778 -20.938 1.00 81.50 78 THR A C 1
ATOM 570 O O . THR A 1 78 ? 19.651 7.782 -21.589 1.00 81.50 78 THR A O 1
ATOM 573 N N . ALA A 1 79 ? 18.087 6.470 -20.664 1.00 87.00 79 ALA A N 1
ATOM 574 C CA . ALA A 1 79 ? 16.963 7.279 -21.130 1.00 87.00 79 ALA A CA 1
ATOM 575 C C . ALA A 1 79 ? 16.973 8.700 -20.551 1.00 87.00 79 ALA A C 1
ATOM 577 O O . ALA A 1 79 ? 16.769 9.663 -21.292 1.00 87.00 79 ALA A O 1
ATOM 578 N N . SER A 1 80 ? 17.266 8.852 -19.258 1.00 76.62 80 SER A N 1
ATOM 579 C CA . SER A 1 80 ? 17.382 10.163 -18.610 1.00 76.62 80 SER A CA 1
ATOM 580 C C . SER A 1 80 ? 18.510 11.005 -19.210 1.00 76.62 80 SER A C 1
ATOM 582 O O . SER A 1 80 ? 18.314 12.192 -19.475 1.00 76.62 80 SER A O 1
ATOM 584 N N . GLY A 1 81 ? 19.667 10.396 -19.489 1.00 88.56 81 GLY A N 1
ATOM 585 C CA . GLY A 1 81 ? 20.790 11.062 -20.152 1.00 88.56 81 GLY A CA 1
ATOM 586 C C . GLY A 1 81 ? 20.446 11.513 -21.573 1.00 88.56 81 GLY A C 1
ATOM 587 O O . GLY A 1 81 ? 20.722 12.654 -21.945 1.00 88.56 81 GLY A O 1
ATOM 588 N N . ILE A 1 82 ? 19.766 10.659 -22.345 1.00 93.69 82 ILE A N 1
ATOM 589 C CA . ILE A 1 82 ? 19.270 10.997 -23.687 1.00 93.69 82 ILE A CA 1
ATOM 590 C C . ILE A 1 82 ? 18.278 12.159 -23.616 1.00 93.69 82 ILE A C 1
ATOM 592 O O . ILE A 1 82 ? 18.406 13.121 -24.372 1.00 93.69 82 ILE A O 1
ATOM 596 N N . LEU A 1 83 ? 17.321 12.112 -22.687 1.00 89.81 83 LEU A N 1
ATOM 597 C CA . LEU A 1 83 ? 16.333 13.174 -22.512 1.00 89.81 83 LEU A CA 1
ATOM 598 C C . LEU A 1 83 ? 16.994 14.509 -22.137 1.00 89.81 83 LEU A C 1
ATOM 600 O O . LEU A 1 83 ? 16.636 15.547 -22.695 1.00 89.81 83 LEU A O 1
ATOM 604 N N . ALA A 1 84 ? 17.976 14.493 -21.232 1.00 87.12 84 ALA A N 1
ATOM 605 C CA . ALA A 1 84 ? 18.744 15.678 -20.860 1.00 87.12 84 ALA A CA 1
ATOM 606 C C . ALA A 1 84 ? 19.524 16.252 -22.055 1.00 87.12 84 ALA A C 1
ATOM 608 O O . ALA A 1 84 ? 19.467 17.457 -22.306 1.00 87.12 84 ALA A O 1
ATOM 609 N N . ALA A 1 85 ? 20.183 15.398 -22.844 1.00 95.31 85 ALA A N 1
ATOM 610 C CA . ALA A 1 85 ? 20.919 15.811 -24.037 1.00 95.31 85 ALA A CA 1
ATOM 611 C C . ALA A 1 85 ? 20.001 16.397 -25.125 1.00 95.31 85 ALA A C 1
ATOM 613 O O . ALA A 1 85 ? 20.342 17.399 -25.756 1.00 95.31 85 ALA A O 1
ATOM 614 N N . LEU A 1 86 ? 18.818 15.809 -25.333 1.00 95.44 86 LEU A N 1
ATOM 615 C CA . LEU A 1 86 ? 17.814 16.326 -26.266 1.00 95.44 86 LEU A CA 1
ATOM 616 C C . LEU A 1 86 ? 17.299 17.703 -25.831 1.00 95.44 86 LEU A C 1
ATOM 618 O O . LEU A 1 86 ? 17.241 18.613 -26.660 1.00 95.44 86 LEU A O 1
ATOM 622 N N . ARG A 1 87 ? 17.009 17.883 -24.534 1.00 91.62 87 ARG A N 1
ATOM 623 C CA . ARG A 1 87 ? 16.605 19.177 -23.957 1.00 91.62 87 ARG A CA 1
ATOM 624 C C . ARG A 1 87 ? 17.686 20.240 -24.134 1.00 91.62 87 ARG A C 1
ATOM 626 O O . ARG A 1 87 ? 17.375 21.332 -24.595 1.00 91.62 87 ARG A O 1
ATOM 633 N N . ALA A 1 88 ? 18.945 19.906 -23.845 1.00 94.81 88 ALA A N 1
ATOM 634 C CA . ALA A 1 88 ? 20.077 20.815 -24.032 1.00 94.81 88 ALA A CA 1
ATOM 635 C C . ALA A 1 88 ? 20.261 21.242 -25.500 1.00 94.81 88 ALA A C 1
ATOM 637 O O . ALA A 1 88 ? 20.717 22.345 -25.776 1.00 94.81 88 ALA A O 1
ATOM 638 N N . ARG A 1 89 ? 19.867 20.385 -26.450 1.00 95.00 89 ARG A N 1
ATOM 639 C CA . ARG A 1 89 ? 19.889 20.671 -27.894 1.00 95.00 89 ARG A CA 1
ATOM 640 C C . ARG A 1 89 ? 18.591 21.287 -28.428 1.00 95.00 89 ARG A C 1
ATOM 642 O O . ARG A 1 89 ? 18.443 21.394 -29.642 1.00 95.00 89 ARG A O 1
ATOM 649 N N . GLY A 1 90 ? 17.631 21.634 -27.566 1.00 94.12 90 GLY A N 1
ATOM 650 C CA . GLY A 1 90 ? 16.342 22.199 -27.980 1.00 94.12 90 GLY A CA 1
ATOM 651 C C . GLY A 1 90 ? 15.484 21.253 -28.830 1.00 94.12 90 GLY A C 1
ATOM 652 O O . GLY A 1 90 ? 14.593 21.701 -29.548 1.00 94.12 90 GLY A O 1
ATOM 653 N N . ARG A 1 91 ? 15.746 19.940 -28.784 1.00 93.69 91 ARG A N 1
ATOM 654 C CA . ARG A 1 91 ? 15.012 18.931 -29.556 1.00 93.69 91 ARG A CA 1
ATOM 655 C C . ARG A 1 91 ? 13.905 18.311 -28.716 1.00 93.69 91 ARG A C 1
ATOM 657 O O . ARG A 1 91 ? 14.150 17.796 -27.628 1.00 93.69 91 ARG A O 1
ATOM 664 N N . LYS A 1 92 ? 12.687 18.298 -29.258 1.00 91.12 92 LYS A N 1
ATOM 665 C CA . LYS A 1 92 ? 11.527 17.647 -28.643 1.00 91.12 92 LYS A CA 1
ATOM 666 C C . LYS A 1 92 ? 11.279 16.299 -29.315 1.00 91.12 92 LYS A C 1
ATOM 668 O O . LYS A 1 92 ? 10.721 16.249 -30.402 1.00 91.12 92 LYS A O 1
ATOM 673 N N . MET A 1 93 ? 11.708 15.226 -28.661 1.00 94.25 93 MET A N 1
ATOM 674 C CA . MET A 1 93 ? 11.506 13.845 -29.105 1.00 94.25 93 MET A CA 1
ATOM 675 C C . MET A 1 93 ? 10.988 12.998 -27.939 1.00 94.25 93 MET A C 1
ATOM 677 O O . MET A 1 93 ? 11.200 13.340 -26.773 1.00 94.25 93 MET A O 1
ATOM 681 N N . ASN A 1 94 ? 10.334 11.885 -28.251 1.00 92.31 94 ASN A N 1
ATOM 682 C CA . ASN A 1 94 ? 9.967 10.864 -27.281 1.00 92.31 94 ASN A CA 1
ATOM 683 C C . ASN A 1 94 ? 11.199 10.022 -26.928 1.00 92.31 94 ASN A C 1
ATOM 685 O O . ASN A 1 94 ? 11.972 9.655 -27.810 1.00 92.31 94 ASN A O 1
ATOM 689 N N . VAL A 1 95 ? 11.362 9.668 -25.655 1.00 91.94 95 VAL A N 1
ATOM 690 C CA . VAL A 1 95 ? 12.355 8.679 -25.213 1.00 91.94 95 VAL A CA 1
ATOM 691 C C . VAL A 1 95 ? 11.595 7.544 -24.547 1.00 91.94 95 VAL A C 1
ATOM 693 O O . VAL A 1 95 ? 10.866 7.776 -23.585 1.00 91.94 95 VAL A O 1
ATOM 696 N N . VAL A 1 96 ? 11.725 6.330 -25.079 1.00 90.12 96 VAL A N 1
ATOM 697 C CA . VAL A 1 96 ? 10.997 5.154 -24.596 1.00 90.12 96 VAL A CA 1
ATOM 698 C C . VAL A 1 96 ? 11.971 4.055 -24.196 1.00 90.12 96 VAL A C 1
ATOM 700 O O . VAL A 1 96 ? 12.777 3.604 -25.005 1.00 90.12 96 VAL A O 1
ATOM 703 N N . CYS A 1 97 ? 11.878 3.597 -22.948 1.00 86.94 97 CYS A N 1
ATOM 704 C CA . CYS A 1 97 ? 12.521 2.359 -22.519 1.00 86.94 97 CYS A CA 1
ATOM 705 C C . CYS A 1 97 ? 11.629 1.185 -22.911 1.00 86.94 97 CYS A C 1
ATOM 707 O O . CYS A 1 97 ? 10.555 1.006 -22.333 1.00 86.94 97 CYS A O 1
ATOM 709 N N . TYR A 1 98 ? 12.065 0.388 -23.881 1.00 85.12 98 TYR A N 1
ATOM 710 C CA . TYR A 1 98 ? 11.363 -0.823 -24.286 1.00 85.12 98 TYR A CA 1
ATOM 711 C C . TYR A 1 98 ? 11.965 -2.033 -23.572 1.00 85.12 98 TYR A C 1
ATOM 713 O O . TYR A 1 98 ? 12.744 -2.790 -24.141 1.00 85.12 98 TYR A O 1
ATOM 721 N N . ALA A 1 99 ? 11.658 -2.152 -22.282 1.00 69.62 99 ALA A N 1
ATOM 722 C CA . ALA A 1 99 ? 12.170 -3.221 -21.435 1.00 69.62 99 ALA A CA 1
ATOM 723 C C . ALA A 1 99 ? 11.271 -4.468 -21.484 1.00 69.62 99 ALA A C 1
ATOM 725 O O . ALA A 1 99 ? 10.044 -4.358 -21.442 1.00 69.62 99 ALA A O 1
ATOM 726 N N . GLY A 1 100 ? 11.904 -5.643 -21.551 1.00 62.41 100 GLY A N 1
ATOM 727 C CA . GLY A 1 100 ? 11.270 -6.938 -21.291 1.00 62.41 100 GLY A CA 1
ATOM 728 C C . GLY A 1 100 ? 11.156 -7.245 -19.790 1.00 62.41 100 GLY A C 1
ATOM 729 O O . GLY A 1 100 ? 11.350 -6.367 -18.952 1.00 62.41 100 GLY A O 1
ATOM 730 N N . ASP A 1 101 ? 10.826 -8.496 -19.467 1.00 51.25 101 ASP A N 1
ATOM 731 C CA . ASP A 1 101 ? 10.479 -8.984 -18.126 1.00 51.25 101 ASP A CA 1
ATOM 732 C C . ASP A 1 101 ? 11.364 -8.443 -16.982 1.00 51.25 101 ASP A C 1
ATOM 734 O O . ASP A 1 101 ? 12.583 -8.625 -16.974 1.00 51.25 101 ASP A O 1
ATOM 738 N N . GLY A 1 102 ? 10.727 -7.859 -15.954 1.00 52.81 102 GLY A N 1
ATOM 739 C CA . GLY A 1 102 ? 11.228 -8.001 -14.584 1.00 52.81 102 GLY A CA 1
ATOM 740 C C . GLY A 1 102 ? 11.441 -6.763 -13.689 1.00 52.81 102 GLY A C 1
ATOM 741 O O . GLY A 1 102 ? 12.272 -6.789 -12.784 1.00 52.81 102 GLY A O 1
ATOM 742 N N . ALA A 1 103 ? 10.619 -5.724 -13.780 1.00 56.66 103 ALA A N 1
ATOM 743 C CA . ALA A 1 103 ? 10.487 -4.768 -12.668 1.00 56.66 103 ALA A CA 1
ATOM 744 C C . ALA A 1 103 ? 9.094 -4.845 -12.029 1.00 56.66 103 ALA A C 1
ATOM 746 O O . ALA A 1 103 ? 8.311 -3.904 -12.154 1.00 56.66 103 ALA A O 1
ATOM 747 N N . CYS A 1 104 ? 8.721 -5.985 -11.430 1.00 68.50 104 CYS A N 1
ATOM 748 C CA . CYS A 1 104 ? 7.411 -6.117 -10.782 1.00 68.50 104 CYS A CA 1
ATOM 749 C C . CYS A 1 104 ? 7.426 -6.835 -9.432 1.00 68.50 104 CYS A C 1
ATOM 751 O O . CYS A 1 104 ? 8.244 -7.711 -9.151 1.00 68.50 104 CYS A O 1
ATOM 753 N N . TYR A 1 105 ? 6.428 -6.455 -8.637 1.00 82.50 105 TYR A N 1
ATOM 754 C CA . TYR A 1 105 ? 6.006 -7.097 -7.400 1.00 82.50 105 TYR A CA 1
ATOM 755 C C . TYR A 1 105 ? 5.122 -8.320 -7.673 1.00 82.50 105 TYR A C 1
ATOM 757 O O . TYR A 1 105 ? 4.507 -8.426 -8.739 1.00 82.50 105 TYR A O 1
ATOM 765 N N . SER A 1 106 ? 5.029 -9.223 -6.696 1.00 86.69 106 SER A N 1
ATOM 766 C CA . SER A 1 106 ? 4.001 -10.264 -6.658 1.00 86.69 106 SER A CA 1
ATOM 767 C C . SER A 1 106 ? 2.597 -9.650 -6.618 1.00 86.69 106 SER A C 1
ATOM 769 O O . SER A 1 106 ? 2.395 -8.531 -6.143 1.00 86.69 106 SER A O 1
ATOM 771 N N . ASP A 1 107 ? 1.605 -10.373 -7.134 1.00 85.38 107 ASP A N 1
ATOM 772 C CA . ASP A 1 107 ? 0.243 -9.857 -7.308 1.00 85.38 107 ASP A CA 1
ATOM 773 C C . ASP A 1 107 ? -0.516 -9.652 -5.983 1.00 85.38 107 ASP A C 1
ATOM 775 O O . ASP A 1 107 ? -1.489 -8.896 -5.931 1.00 85.38 107 ASP A O 1
ATOM 779 N N . ASP A 1 108 ? -0.055 -10.297 -4.917 1.00 87.38 108 ASP A N 1
ATOM 780 C CA . ASP A 1 108 ? -0.525 -10.175 -3.540 1.00 87.38 108 ASP A CA 1
ATOM 781 C C . ASP A 1 108 ? 0.161 -9.052 -2.741 1.00 87.38 108 ASP A C 1
ATOM 783 O O . ASP A 1 108 ? -0.177 -8.848 -1.577 1.00 87.38 108 ASP A O 1
ATOM 787 N N . THR A 1 109 ? 1.078 -8.288 -3.344 1.00 87.25 109 THR A N 1
ATOM 788 C CA . THR A 1 109 ? 1.716 -7.150 -2.666 1.00 87.25 109 THR A CA 1
ATOM 789 C C . THR A 1 109 ? 0.691 -6.058 -2.350 1.00 87.25 109 THR A C 1
ATOM 791 O O . THR A 1 109 ? -0.047 -5.615 -3.231 1.00 87.25 109 THR A O 1
ATOM 794 N N . GLU A 1 110 ? 0.668 -5.575 -1.108 1.00 87.38 110 GLU A N 1
ATOM 795 C CA . GLU A 1 110 ? -0.170 -4.449 -0.690 1.00 87.38 110 GLU A CA 1
ATOM 796 C C . GLU A 1 110 ? 0.481 -3.098 -1.017 1.00 87.38 110 GLU A C 1
ATOM 798 O O . GLU A 1 110 ? 1.670 -2.876 -0.791 1.00 87.38 110 GLU A O 1
ATOM 803 N N . VAL A 1 111 ? -0.327 -2.161 -1.509 1.00 86.44 111 VAL A N 1
ATOM 804 C CA . VAL A 1 111 ? 0.052 -0.778 -1.810 1.00 86.44 111 VAL A CA 1
ATOM 805 C C . VAL A 1 111 ? -0.865 0.165 -1.039 1.00 86.44 111 VAL A C 1
ATOM 807 O O . VAL A 1 111 ? -2.087 -0.008 -1.017 1.00 86.44 111 VAL A O 1
ATOM 810 N N . LEU A 1 112 ? -0.282 1.184 -0.406 1.00 85.62 112 LEU A N 1
ATOM 811 C CA . LEU A 1 112 ? -1.041 2.211 0.300 1.00 85.62 112 LEU A CA 1
ATOM 812 C C . LEU A 1 112 ? -1.513 3.291 -0.685 1.00 85.62 112 LEU A C 1
ATOM 814 O O . LEU A 1 112 ? -0.716 4.061 -1.223 1.00 85.62 112 LEU A O 1
ATOM 818 N N . THR A 1 113 ? -2.823 3.359 -0.905 1.00 86.75 113 THR A N 1
ATOM 819 C CA . THR A 1 113 ? -3.477 4.389 -1.728 1.00 86.75 113 THR A CA 1
ATOM 820 C C . THR A 1 113 ? -4.006 5.537 -0.866 1.00 86.75 113 THR A C 1
ATOM 822 O O . THR A 1 113 ? -4.137 5.393 0.351 1.00 86.75 113 THR A O 1
ATOM 825 N N . GLU A 1 114 ? -4.416 6.645 -1.490 1.00 84.06 114 GLU A N 1
ATOM 826 C CA . GLU A 1 114 ? -5.187 7.723 -0.831 1.00 84.06 114 GLU A CA 1
ATOM 827 C C . GLU A 1 114 ? -6.445 7.176 -0.118 1.00 84.06 114 GLU A C 1
ATOM 829 O O . GLU A 1 114 ? -6.898 7.710 0.890 1.00 84.06 114 GLU A O 1
ATOM 834 N N . SER A 1 115 ? -7.000 6.061 -0.606 1.00 79.06 115 SER A N 1
ATOM 835 C CA . SER A 1 115 ? -8.209 5.435 -0.063 1.00 79.06 115 SER A CA 1
ATOM 836 C C . SER A 1 115 ? -7.963 4.309 0.953 1.00 79.06 115 SER A C 1
ATOM 838 O O . SER A 1 115 ? -8.938 3.743 1.459 1.00 79.06 115 SER A O 1
ATOM 840 N N . GLY A 1 116 ? -6.696 4.004 1.261 1.00 80.31 116 GLY A N 1
ATOM 841 C CA . GLY A 1 116 ? -6.266 2.900 2.124 1.00 80.31 116 GLY A CA 1
ATOM 842 C C . GLY A 1 116 ? -5.461 1.825 1.385 1.00 80.31 116 GLY A C 1
ATOM 843 O O . GLY A 1 116 ? -5.095 1.992 0.219 1.00 80.31 116 GLY A O 1
ATOM 844 N N . PHE A 1 117 ? -5.166 0.721 2.073 1.00 83.31 117 PHE A N 1
ATOM 845 C CA . PHE A 1 117 ? -4.438 -0.409 1.491 1.00 83.31 117 PHE A CA 1
ATOM 846 C C . PHE A 1 117 ? -5.263 -1.136 0.428 1.00 83.31 117 PHE A C 1
ATOM 848 O O . PHE A 1 117 ? -6.477 -1.311 0.566 1.00 83.31 117 PHE A O 1
ATOM 855 N N . LYS A 1 118 ? -4.581 -1.565 -0.632 1.00 86.38 118 LYS A N 1
ATOM 856 C CA . LYS A 1 118 ? -5.137 -2.362 -1.722 1.00 86.38 118 LYS A CA 1
ATOM 857 C C . LYS A 1 118 ? -4.063 -3.303 -2.263 1.00 86.38 118 LYS A C 1
ATOM 859 O O . LYS A 1 118 ? -2.891 -2.942 -2.261 1.00 86.38 118 LYS A O 1
ATOM 864 N N . LEU A 1 119 ? -4.447 -4.474 -2.766 1.00 89.00 119 LEU A N 1
ATOM 865 C CA . LEU A 1 119 ? -3.514 -5.329 -3.499 1.00 89.00 119 LEU A CA 1
ATOM 866 C C . LEU A 1 119 ? -3.094 -4.648 -4.806 1.00 89.00 119 LEU A C 1
ATOM 868 O O . LEU A 1 119 ? -3.917 -4.046 -5.498 1.00 89.00 119 LEU A O 1
ATOM 872 N N . ILE A 1 120 ? -1.824 -4.781 -5.180 1.00 87.00 120 ILE A N 1
ATOM 873 C CA . ILE A 1 120 ? -1.272 -4.165 -6.389 1.00 87.00 120 ILE A CA 1
ATOM 874 C C . ILE A 1 120 ? -2.017 -4.623 -7.649 1.00 87.00 120 ILE A C 1
ATOM 876 O O . ILE A 1 120 ? -2.196 -3.841 -8.581 1.00 87.00 120 ILE A O 1
ATOM 880 N N . LYS A 1 121 ? -2.533 -5.861 -7.655 1.00 85.25 121 LYS A N 1
ATOM 881 C CA . LYS A 1 121 ? -3.346 -6.408 -8.751 1.00 85.25 121 LYS A CA 1
ATOM 882 C C . LYS A 1 121 ? -4.718 -5.749 -8.920 1.00 85.25 121 LYS A C 1
ATOM 884 O O . LYS A 1 121 ? -5.286 -5.851 -10.005 1.00 85.25 121 LYS A O 1
ATOM 889 N N . ASP A 1 122 ? -5.231 -5.103 -7.873 1.00 90.25 122 ASP A N 1
ATOM 890 C CA . ASP A 1 122 ? -6.543 -4.445 -7.852 1.00 90.25 122 ASP A CA 1
ATOM 891 C C . ASP A 1 122 ? -6.433 -2.921 -8.061 1.00 90.25 122 ASP A C 1
ATOM 893 O O . ASP A 1 122 ? -7.450 -2.219 -8.141 1.00 90.25 122 ASP A O 1
ATOM 897 N N . LEU A 1 123 ? -5.206 -2.392 -8.128 1.00 87.69 123 LEU A N 1
ATOM 898 C CA . LEU A 1 123 ? -4.920 -0.985 -8.395 1.00 87.69 123 LEU A CA 1
ATOM 899 C C . LEU A 1 123 ? -5.414 -0.596 -9.797 1.00 87.69 123 LEU A C 1
ATOM 901 O O . LEU A 1 123 ? -5.432 -1.419 -10.713 1.00 87.69 123 LEU A O 1
ATOM 905 N N . LYS A 1 124 ? -5.820 0.665 -9.975 1.00 90.31 124 LYS A N 1
ATOM 906 C CA . LYS A 1 124 ? -6.290 1.210 -11.260 1.00 90.31 124 LYS A CA 1
ATOM 907 C C . LYS A 1 124 ? -5.467 2.431 -11.653 1.00 90.31 124 LYS A C 1
ATOM 909 O O . LYS A 1 124 ? -5.046 3.202 -10.795 1.00 90.31 124 LYS A O 1
ATOM 914 N N . ALA A 1 125 ? -5.265 2.618 -12.956 1.00 88.69 125 ALA A N 1
ATOM 915 C CA . ALA A 1 125 ? -4.669 3.846 -13.467 1.00 88.69 125 ALA A CA 1
ATOM 916 C C . ALA A 1 125 ? -5.538 5.053 -13.073 1.00 88.69 125 ALA A C 1
ATOM 918 O O . ALA A 1 125 ? -6.768 4.983 -13.093 1.00 88.69 125 ALA A O 1
ATOM 919 N N . GLY A 1 126 ? -4.891 6.149 -12.694 1.00 88.25 126 GLY A N 1
ATOM 920 C CA . GLY A 1 126 ? -5.519 7.361 -12.181 1.00 88.25 126 GLY A CA 1
ATOM 921 C C . GLY A 1 126 ? -5.716 7.398 -10.666 1.00 88.25 126 GLY A C 1
ATOM 922 O O . GLY A 1 126 ? -5.929 8.485 -10.132 1.00 88.25 126 GLY A O 1
ATOM 923 N N . GLU A 1 127 ? -5.612 6.266 -9.966 1.00 90.31 127 GLU A N 1
ATOM 924 C CA . GLU A 1 127 ? -5.589 6.269 -8.502 1.00 90.31 127 GLU A CA 1
ATOM 925 C C . GLU A 1 127 ? -4.297 6.899 -7.975 1.00 90.31 127 GLU A C 1
ATOM 927 O O . GLU A 1 127 ? -3.281 6.926 -8.669 1.00 90.31 127 GLU A O 1
ATOM 932 N N . LYS A 1 128 ? -4.332 7.403 -6.740 1.00 90.50 128 LYS A N 1
ATOM 933 C CA . LYS A 1 128 ? -3.152 7.961 -6.082 1.00 90.50 128 LYS A CA 1
ATOM 934 C C . LYS A 1 128 ? -2.585 6.996 -5.052 1.00 90.50 128 LYS A C 1
ATOM 936 O O . LYS A 1 128 ? -3.326 6.472 -4.215 1.00 90.50 128 LYS A O 1
ATOM 941 N N . THR A 1 129 ? -1.276 6.812 -5.089 1.00 89.62 129 THR A N 1
ATOM 942 C CA . THR A 1 129 ? -0.503 5.984 -4.163 1.00 89.62 129 THR A CA 1
ATOM 943 C C . THR A 1 129 ? 0.484 6.834 -3.394 1.00 89.62 129 THR A C 1
ATOM 945 O O . THR A 1 129 ? 1.047 7.779 -3.939 1.00 89.62 129 THR A O 1
ATOM 948 N N . TRP A 1 130 ? 0.720 6.479 -2.138 1.00 86.38 130 TRP A N 1
ATOM 949 C CA . TRP A 1 130 ? 1.768 7.121 -1.361 1.00 86.38 130 TRP A CA 1
ATOM 950 C C . TRP A 1 130 ? 3.146 6.691 -1.869 1.00 86.38 130 TRP A C 1
ATOM 952 O O . TRP A 1 130 ? 3.430 5.499 -1.985 1.00 86.38 130 TRP A O 1
ATOM 962 N N . SER A 1 131 ? 3.991 7.676 -2.153 1.00 86.19 131 SER A N 1
ATOM 963 C CA . SER A 1 131 ? 5.382 7.533 -2.571 1.00 86.19 131 SER A CA 1
ATOM 964 C C . SER A 1 131 ? 6.274 8.376 -1.663 1.00 86.19 131 SER A C 1
ATOM 966 O O . SER A 1 131 ? 5.801 9.290 -0.989 1.00 86.19 131 SER A O 1
ATOM 968 N N . VAL A 1 132 ? 7.567 8.063 -1.622 1.0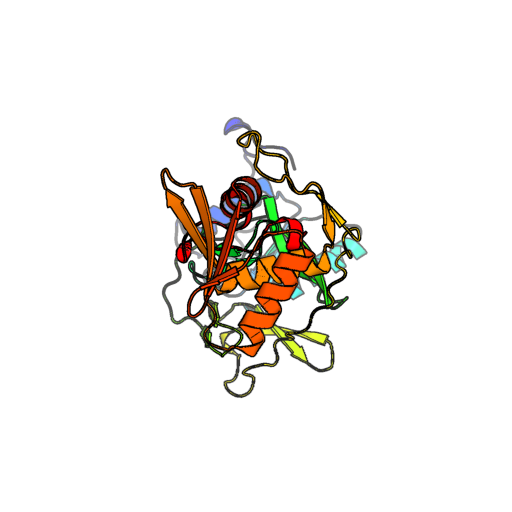0 84.94 132 VAL A N 1
ATOM 969 C CA . VAL A 1 132 ? 8.557 8.894 -0.931 1.00 84.94 132 VAL A CA 1
ATOM 970 C C . VAL A 1 132 ? 9.389 9.612 -1.976 1.00 84.94 132 VAL A C 1
ATOM 972 O O . VAL A 1 132 ? 10.029 8.966 -2.807 1.00 84.94 132 VAL A O 1
ATOM 975 N N . ASN A 1 133 ? 9.420 10.937 -1.892 1.00 85.12 133 ASN A N 1
ATOM 976 C CA . ASN A 1 133 ? 10.273 11.758 -2.727 1.00 85.12 133 ASN A CA 1
ATOM 977 C C . ASN A 1 133 ? 11.749 11.506 -2.358 1.00 85.12 133 ASN A C 1
ATOM 979 O O . ASN A 1 133 ? 12.140 11.741 -1.208 1.00 85.12 133 ASN A O 1
ATOM 983 N N . PRO A 1 134 ? 12.603 11.033 -3.281 1.00 81.50 134 PRO A N 1
ATOM 984 C CA . PRO A 1 134 ? 13.982 10.684 -2.957 1.00 81.50 134 PRO A CA 1
ATOM 985 C C . PRO A 1 134 ? 14.889 11.901 -2.697 1.00 81.50 134 PRO A C 1
ATOM 987 O O . PRO A 1 134 ? 15.982 11.733 -2.157 1.00 81.50 134 PRO A O 1
ATOM 990 N N . GLU A 1 135 ? 14.470 13.116 -3.058 1.00 84.38 135 GLU A N 1
ATOM 991 C CA . GLU A 1 135 ? 15.242 14.341 -2.824 1.00 84.38 135 GLU A CA 1
ATOM 992 C C . GLU A 1 135 ? 14.895 14.971 -1.472 1.00 84.38 135 GLU A C 1
ATOM 994 O O . GLU A 1 135 ? 15.788 15.255 -0.672 1.00 84.38 135 GLU A O 1
ATOM 999 N N . SER A 1 136 ? 13.602 15.151 -1.187 1.00 85.25 136 SER A N 1
ATOM 1000 C CA . SER A 1 136 ? 13.137 15.775 0.062 1.00 85.25 136 SER A CA 1
ATOM 1001 C C . SER A 1 136 ? 12.951 14.782 1.214 1.00 85.25 136 SER A C 1
ATOM 1003 O O . SER A 1 136 ? 12.868 15.188 2.376 1.00 85.25 136 SER A O 1
ATOM 1005 N N . ASN A 1 137 ? 12.900 13.478 0.915 1.00 84.25 137 ASN A N 1
ATOM 1006 C CA . ASN A 1 137 ? 12.519 12.407 1.841 1.00 84.25 137 ASN A CA 1
ATOM 1007 C C . ASN A 1 137 ? 11.106 12.594 2.434 1.00 84.25 137 ASN A C 1
ATOM 1009 O O . ASN A 1 137 ? 10.814 12.096 3.525 1.00 84.25 137 ASN A O 1
ATOM 1013 N N . GLU A 1 138 ? 10.237 13.332 1.741 1.00 87.31 138 GLU A N 1
ATOM 1014 C CA . GLU A 1 138 ? 8.850 13.585 2.134 1.00 87.31 138 GLU A CA 1
ATOM 1015 C C . GLU A 1 138 ? 7.904 12.552 1.524 1.00 87.31 138 GLU A C 1
ATOM 1017 O O . GLU A 1 138 ? 8.143 12.033 0.435 1.00 87.31 138 GLU A O 1
ATOM 1022 N N . LEU A 1 139 ? 6.838 12.229 2.257 1.00 85.81 139 LEU A N 1
ATOM 1023 C CA . LEU A 1 139 ? 5.777 11.355 1.764 1.00 85.81 139 LEU A CA 1
ATOM 1024 C C . LEU A 1 139 ? 4.791 12.177 0.918 1.00 85.81 139 LEU A C 1
ATOM 1026 O O . LEU A 1 139 ? 4.252 13.173 1.402 1.00 85.81 139 LEU A O 1
ATOM 1030 N N . GLU A 1 140 ? 4.532 11.748 -0.314 1.00 87.44 140 GLU A N 1
ATOM 1031 C CA . GLU A 1 140 ? 3.685 12.448 -1.285 1.00 87.44 140 GLU A CA 1
ATOM 1032 C C . GLU A 1 140 ? 2.698 11.496 -1.976 1.00 87.44 140 GLU A C 1
ATOM 1034 O O . GLU A 1 140 ? 2.928 10.288 -2.069 1.00 87.44 140 GLU A O 1
ATOM 1039 N N . LEU A 1 141 ? 1.557 12.030 -2.420 1.00 88.19 141 LEU A N 1
ATOM 1040 C CA . LEU A 1 141 ? 0.570 11.273 -3.190 1.00 88.19 141 LEU A CA 1
ATOM 1041 C C . LEU A 1 141 ? 0.874 11.406 -4.678 1.00 88.19 141 LEU A C 1
ATOM 1043 O O . LEU A 1 141 ? 0.660 12.466 -5.261 1.00 88.19 141 LEU A O 1
ATOM 1047 N N . GLU A 1 142 ? 1.278 10.300 -5.288 1.00 88.94 142 GLU A N 1
ATOM 1048 C CA . GLU A 1 142 ? 1.583 10.213 -6.712 1.00 88.94 142 GLU A CA 1
ATOM 1049 C C . GLU A 1 142 ? 0.479 9.501 -7.476 1.00 88.94 142 GLU A C 1
ATOM 1051 O O . GLU A 1 142 ? -0.112 8.528 -6.999 1.00 88.94 142 GLU A O 1
ATOM 1056 N N . LYS A 1 143 ? 0.192 9.983 -8.683 1.00 92.31 143 LYS A N 1
ATOM 1057 C CA . LYS A 1 143 ? -0.834 9.392 -9.541 1.00 92.31 143 LYS A CA 1
ATOM 1058 C C . LYS A 1 143 ? -0.260 8.197 -10.298 1.00 92.31 143 LYS A C 1
ATOM 1060 O O . LYS A 1 143 ? 0.776 8.280 -10.950 1.00 92.31 143 LYS A O 1
ATOM 1065 N N . VAL A 1 144 ? -0.981 7.082 -10.271 1.00 85.56 144 VAL A N 1
ATOM 1066 C CA . VAL A 1 144 ? -0.649 5.885 -11.043 1.00 85.56 144 VAL A CA 1
ATOM 1067 C C . VAL A 1 144 ? -0.977 6.142 -12.510 1.00 85.56 144 VAL A C 1
ATOM 1069 O O . VAL A 1 144 ? -2.132 6.055 -12.920 1.00 85.56 144 VAL A O 1
ATOM 1072 N N . GLU A 1 145 ? 0.028 6.449 -13.321 1.00 81.25 145 GLU A N 1
ATOM 1073 C CA . GLU A 1 145 ? -0.181 6.716 -14.751 1.00 81.25 145 GLU A CA 1
ATOM 1074 C C . GLU A 1 145 ? -0.523 5.445 -15.541 1.00 81.25 145 GLU A C 1
ATOM 1076 O O . GLU A 1 145 ? -1.372 5.459 -16.434 1.00 81.25 145 GLU A O 1
ATOM 1081 N N . LYS A 1 146 ? 0.112 4.315 -15.207 1.00 75.75 146 LYS A N 1
ATOM 1082 C CA . LYS A 1 146 ? -0.073 3.049 -15.923 1.00 75.75 146 LYS A CA 1
ATOM 1083 C C . LYS A 1 146 ? 0.188 1.843 -15.027 1.00 75.75 146 LYS A C 1
ATOM 1085 O O . LYS A 1 146 ? 0.977 1.907 -14.091 1.00 75.75 146 LYS A O 1
ATOM 1090 N N . LEU A 1 147 ? -0.459 0.728 -15.358 1.00 76.00 147 LEU A N 1
ATOM 1091 C CA . LEU A 1 147 ? -0.277 -0.567 -14.709 1.00 76.00 147 LEU A CA 1
ATOM 1092 C C . LEU A 1 147 ? 0.380 -1.551 -15.672 1.00 76.00 147 LEU A C 1
ATOM 1094 O O . LEU A 1 147 ? -0.002 -1.640 -16.840 1.00 76.00 147 LEU A O 1
ATOM 1098 N N . HIS A 1 148 ? 1.340 -2.313 -15.160 1.00 73.19 148 HIS A N 1
ATOM 1099 C CA . HIS A 1 148 ? 2.056 -3.342 -15.902 1.00 73.19 148 HIS A CA 1
ATOM 1100 C C . HIS A 1 148 ? 1.799 -4.693 -15.231 1.00 73.19 148 HIS A C 1
ATOM 1102 O O . HIS A 1 148 ? 2.125 -4.875 -14.062 1.00 73.19 148 HIS A O 1
ATOM 1108 N N . LYS A 1 149 ? 1.185 -5.630 -15.963 1.00 75.94 149 LYS A N 1
ATOM 1109 C CA . LYS A 1 149 ? 0.869 -6.983 -15.485 1.00 75.94 149 LYS A CA 1
ATOM 1110 C C . LYS A 1 149 ? 1.347 -8.003 -16.507 1.00 75.94 149 LYS A C 1
ATOM 1112 O O . LYS A 1 149 ? 0.935 -7.954 -17.662 1.00 75.94 149 LYS A O 1
ATOM 1117 N N . TYR A 1 150 ? 2.179 -8.937 -16.072 1.00 69.19 150 TYR A N 1
ATOM 1118 C CA . TYR A 1 150 ? 2.674 -10.038 -16.893 1.00 69.19 150 TYR A CA 1
ATOM 1119 C C . TYR A 1 150 ? 2.839 -11.292 -16.039 1.00 69.19 150 TYR A C 1
ATOM 1121 O O . TYR A 1 150 ? 2.879 -11.229 -14.811 1.00 69.19 150 TYR A O 1
ATOM 1129 N N . ARG A 1 151 ? 2.890 -12.453 -16.695 1.00 72.38 151 ARG A N 1
ATOM 1130 C CA . ARG A 1 151 ? 3.234 -13.708 -16.026 1.00 72.38 151 ARG A CA 1
ATOM 1131 C C . ARG A 1 151 ? 4.749 -13.796 -15.934 1.00 72.38 151 ARG A C 1
ATOM 1133 O O . ARG A 1 151 ? 5.421 -13.666 -16.947 1.00 72.38 151 ARG A O 1
ATOM 1140 N N . PHE A 1 152 ? 5.260 -14.056 -14.741 1.00 73.94 152 PHE A N 1
ATOM 1141 C CA . PHE A 1 152 ? 6.671 -14.336 -14.518 1.00 73.94 152 PHE A CA 1
ATOM 1142 C C . PHE A 1 152 ? 6.826 -15.804 -14.119 1.00 73.94 152 PHE A C 1
ATOM 1144 O O . PHE A 1 152 ? 6.140 -16.269 -13.211 1.00 73.94 152 PHE A O 1
ATOM 1151 N N . ASN A 1 153 ? 7.702 -16.535 -14.807 1.00 77.31 153 ASN A N 1
ATOM 1152 C CA . ASN A 1 153 ? 8.045 -17.913 -14.465 1.00 77.31 153 ASN A CA 1
ATOM 1153 C C . ASN A 1 153 ? 9.538 -17.989 -14.144 1.00 77.31 153 ASN A C 1
ATOM 1155 O O . ASN A 1 153 ? 10.378 -18.055 -15.038 1.00 77.31 153 ASN A O 1
ATOM 1159 N N . GLY A 1 154 ? 9.866 -17.927 -12.859 1.00 81.38 154 GLY A N 1
ATOM 1160 C CA . GLY A 1 154 ? 11.240 -17.919 -12.385 1.00 81.38 154 GLY A CA 1
ATOM 1161 C C . GLY A 1 154 ? 11.315 -17.701 -10.880 1.00 81.38 154 GLY A C 1
ATOM 1162 O O . GLY A 1 154 ? 10.306 -17.487 -10.207 1.00 81.38 154 GLY A O 1
ATOM 1163 N N . LYS A 1 155 ? 12.534 -17.747 -10.337 1.00 86.56 155 LYS A N 1
ATOM 1164 C CA . LYS A 1 155 ? 12.764 -17.430 -8.925 1.00 86.56 155 LYS A CA 1
ATOM 1165 C C . LYS A 1 155 ? 12.650 -15.923 -8.718 1.00 86.56 155 LYS A C 1
ATOM 1167 O O . LYS A 1 155 ? 13.338 -15.151 -9.379 1.00 86.56 155 LYS A O 1
ATOM 1172 N N . MET A 1 156 ? 11.796 -15.525 -7.787 1.00 85.62 156 MET A N 1
ATOM 1173 C CA . MET A 1 156 ? 11.678 -14.148 -7.316 1.00 85.62 156 MET A CA 1
ATOM 1174 C C . MET A 1 156 ? 12.558 -13.936 -6.080 1.00 85.62 156 MET A C 1
ATOM 1176 O O . MET A 1 156 ? 12.912 -14.889 -5.381 1.00 85.62 156 MET A O 1
ATOM 1180 N N . VAL A 1 157 ? 12.912 -12.685 -5.809 1.00 87.00 157 VAL A N 1
ATOM 1181 C CA . VAL A 1 157 ? 13.665 -12.285 -4.622 1.00 87.00 157 VAL A CA 1
ATOM 1182 C C . VAL A 1 157 ? 12.695 -11.739 -3.586 1.00 87.00 157 VAL A C 1
ATOM 1184 O O . VAL A 1 157 ? 11.991 -10.761 -3.830 1.00 87.00 157 VAL A O 1
ATOM 1187 N N . GLY A 1 158 ? 12.658 -12.389 -2.424 1.00 87.62 158 GLY A N 1
ATOM 1188 C CA . GLY A 1 158 ? 11.818 -11.988 -1.301 1.00 87.62 158 GLY A CA 1
ATOM 1189 C C . GLY A 1 158 ? 12.634 -11.383 -0.166 1.00 87.62 158 GLY A C 1
ATOM 1190 O O . GLY A 1 158 ? 13.664 -11.934 0.231 1.00 87.62 158 GLY A O 1
ATOM 1191 N N . VAL A 1 159 ? 12.145 -10.285 0.408 1.00 82.75 159 VAL A N 1
ATOM 1192 C CA . VAL A 1 159 ? 12.652 -9.746 1.672 1.00 82.75 159 VAL A CA 1
ATOM 1193 C C . VAL A 1 159 ? 11.565 -9.889 2.715 1.00 82.75 159 VAL A C 1
ATOM 1195 O O . VAL A 1 159 ? 10.537 -9.230 2.635 1.00 82.75 159 VAL A O 1
ATOM 1198 N N . LYS A 1 160 ? 11.837 -10.721 3.722 1.00 82.56 160 LYS A N 1
ATOM 1199 C CA . LYS A 1 160 ? 10.958 -10.916 4.872 1.00 82.56 160 LYS A CA 1
ATOM 1200 C C . LYS A 1 160 ? 11.659 -10.523 6.161 1.00 82.56 160 LYS A C 1
ATOM 1202 O O . LYS A 1 160 ? 12.738 -11.023 6.494 1.00 82.56 160 LYS A O 1
ATOM 1207 N N . SER A 1 161 ? 11.037 -9.611 6.888 1.00 77.25 161 SER A N 1
ATOM 1208 C CA . SER A 1 161 ? 11.471 -9.107 8.186 1.00 77.25 161 SER A CA 1
ATOM 1209 C C . 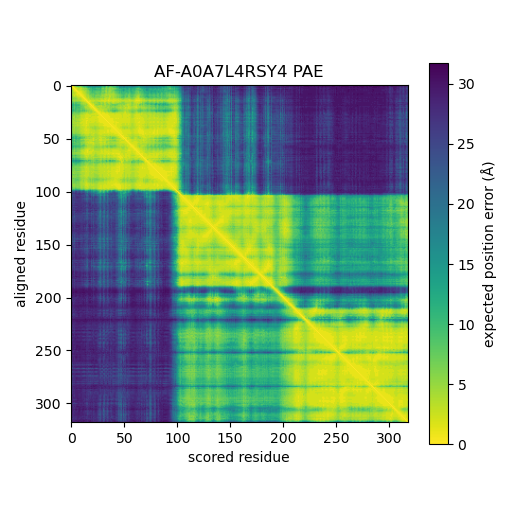SER A 1 161 ? 10.249 -8.753 9.033 1.00 77.25 161 SER A C 1
ATOM 1211 O O . SER A 1 161 ? 9.116 -8.832 8.574 1.00 77.25 161 SER A O 1
ATOM 1213 N N . ARG A 1 162 ? 10.467 -8.295 10.268 1.00 72.62 162 ARG A N 1
ATOM 1214 C CA . ARG A 1 162 ? 9.381 -7.793 11.126 1.00 72.62 162 ARG A CA 1
ATOM 1215 C C . ARG A 1 162 ? 8.723 -6.490 10.633 1.00 72.62 162 ARG A C 1
ATOM 1217 O O . ARG A 1 162 ? 7.765 -6.053 11.257 1.00 72.62 162 ARG A O 1
ATOM 1224 N N . TYR A 1 163 ? 9.291 -5.827 9.620 1.00 72.25 163 TYR A N 1
ATOM 1225 C CA . TYR A 1 163 ? 8.858 -4.499 9.151 1.00 72.25 163 TYR A CA 1
ATOM 1226 C C . TYR A 1 163 ? 8.523 -4.447 7.659 1.00 72.25 163 TYR A C 1
ATOM 1228 O O . TYR A 1 163 ? 7.739 -3.606 7.244 1.00 72.25 163 TYR A O 1
ATOM 1236 N N . LEU A 1 164 ? 9.166 -5.294 6.859 1.00 77.69 164 LEU A N 1
ATOM 1237 C CA . LEU A 1 164 ? 9.026 -5.362 5.409 1.00 77.69 164 LEU A CA 1
ATOM 1238 C C . LEU A 1 164 ? 8.804 -6.816 5.012 1.00 77.69 164 LEU A C 1
ATOM 1240 O O . LEU A 1 164 ? 9.578 -7.679 5.444 1.00 77.69 164 LEU A O 1
ATOM 1244 N N . ASP A 1 165 ? 7.787 -7.040 4.189 1.00 83.19 165 ASP A N 1
ATOM 1245 C CA . ASP A 1 165 ? 7.496 -8.298 3.508 1.00 83.19 165 ASP A CA 1
ATOM 1246 C C . ASP A 1 165 ? 7.136 -7.957 2.056 1.00 83.19 165 ASP A C 1
ATOM 1248 O O . ASP A 1 165 ? 6.135 -7.288 1.807 1.00 83.19 165 ASP A O 1
ATOM 1252 N N . TYR A 1 166 ? 8.007 -8.305 1.111 1.00 84.69 166 TYR A N 1
ATOM 1253 C CA . TYR A 1 166 ? 7.739 -8.131 -0.317 1.00 84.69 166 TYR A CA 1
ATOM 1254 C C . TYR A 1 166 ? 8.453 -9.197 -1.141 1.00 84.69 166 TYR A C 1
ATOM 1256 O O . TYR A 1 166 ? 9.519 -9.692 -0.759 1.00 84.69 166 TYR A O 1
ATOM 1264 N N . LEU A 1 167 ? 7.886 -9.499 -2.309 1.00 88.31 167 LEU A N 1
ATOM 1265 C CA . LEU A 1 167 ? 8.423 -10.437 -3.285 1.00 88.31 167 LEU A CA 1
ATOM 1266 C C . LEU A 1 167 ? 8.463 -9.763 -4.657 1.00 88.31 167 LEU A C 1
ATOM 1268 O O . LEU A 1 167 ? 7.443 -9.294 -5.155 1.00 88.31 167 LEU A O 1
ATOM 1272 N N . VAL A 1 168 ? 9.646 -9.697 -5.262 1.00 87.00 168 VAL A N 1
ATOM 1273 C CA . VAL A 1 168 ? 9.871 -8.980 -6.524 1.00 87.00 168 VAL A CA 1
ATOM 1274 C C . VAL A 1 168 ? 10.696 -9.808 -7.500 1.00 87.00 168 VAL A C 1
ATOM 1276 O O . VAL A 1 168 ? 11.415 -10.732 -7.119 1.00 87.00 168 VAL A O 1
ATOM 1279 N N . THR A 1 169 ? 10.603 -9.490 -8.783 1.00 85.25 169 THR A N 1
ATOM 1280 C CA . THR A 1 169 ? 11.474 -10.072 -9.810 1.00 85.25 169 THR A CA 1
ATOM 1281 C C . THR A 1 169 ? 12.952 -9.713 -9.562 1.00 85.25 169 THR A C 1
ATOM 1283 O O . THR A 1 169 ? 13.239 -8.666 -8.979 1.00 85.25 169 THR A O 1
ATOM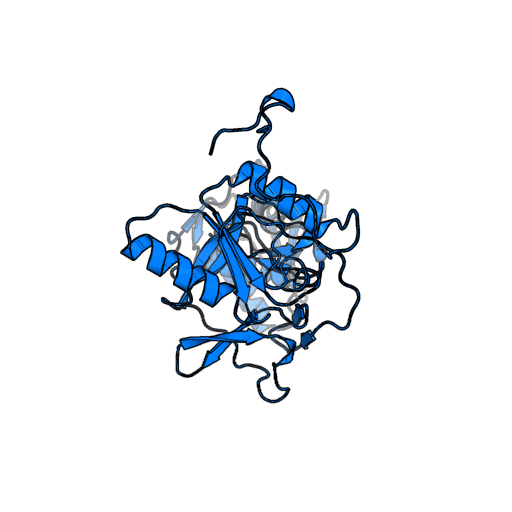 1286 N N . PRO A 1 170 ? 13.923 -10.552 -9.980 1.00 83.81 170 PRO A N 1
ATOM 1287 C CA . PRO A 1 170 ? 15.347 -10.340 -9.679 1.00 83.81 170 PRO A CA 1
ATOM 1288 C C . PRO A 1 170 ? 15.922 -8.979 -10.109 1.00 83.81 170 PRO A C 1
ATOM 1290 O O . PRO A 1 170 ? 16.786 -8.438 -9.429 1.00 83.81 170 PRO A O 1
ATOM 1293 N N . ASN A 1 171 ? 15.435 -8.409 -11.204 1.00 72.19 171 ASN A N 1
ATOM 1294 C CA . ASN A 1 171 ? 15.836 -7.111 -11.754 1.00 72.19 171 ASN A CA 1
ATOM 1295 C C . ASN A 1 171 ? 14.978 -5.935 -11.249 1.00 72.19 171 ASN A C 1
ATOM 1297 O O . ASN A 1 171 ? 15.080 -4.823 -11.764 1.00 72.19 171 ASN A O 1
ATOM 1301 N N . HIS A 1 172 ? 14.138 -6.144 -10.229 1.00 79.62 172 HIS A N 1
ATOM 1302 C CA . HIS A 1 172 ? 13.386 -5.055 -9.612 1.00 79.62 172 HIS A CA 1
ATOM 1303 C C . HIS A 1 172 ? 14.329 -4.101 -8.877 1.00 79.62 172 HIS A C 1
ATOM 1305 O O . HIS A 1 172 ? 15.115 -4.532 -8.033 1.00 79.62 172 HIS A O 1
ATOM 1311 N N . ASN A 1 173 ? 14.223 -2.802 -9.162 1.00 81.56 173 ASN A N 1
ATOM 1312 C CA . ASN A 1 173 ? 15.010 -1.774 -8.486 1.00 81.56 173 ASN A CA 1
ATOM 1313 C C . ASN A 1 173 ? 14.463 -1.525 -7.081 1.00 81.56 173 ASN A C 1
ATOM 1315 O O . ASN A 1 173 ? 13.399 -0.933 -6.896 1.00 81.56 173 ASN A O 1
ATOM 1319 N N . VAL A 1 174 ? 15.213 -1.966 -6.080 1.00 81.44 174 VAL A N 1
ATOM 1320 C CA . VAL A 1 174 ? 14.881 -1.793 -4.672 1.00 81.44 174 VAL A CA 1
ATOM 1321 C C . VAL A 1 174 ? 15.533 -0.509 -4.159 1.00 81.44 174 VAL A C 1
ATOM 1323 O O . VAL A 1 174 ? 16.758 -0.364 -4.255 1.00 81.44 174 VAL A O 1
ATOM 1326 N N . PRO A 1 175 ? 14.752 0.427 -3.591 1.00 80.62 175 PRO A N 1
ATOM 1327 C CA . PRO A 1 175 ? 15.309 1.627 -2.994 1.00 80.62 175 PRO A CA 1
ATOM 1328 C C . PRO A 1 175 ? 16.108 1.266 -1.737 1.00 80.62 175 PRO A C 1
ATOM 1330 O O . PRO A 1 175 ? 15.638 0.564 -0.841 1.00 80.62 175 PRO A O 1
ATOM 1333 N N . ILE A 1 176 ? 17.328 1.777 -1.653 1.00 81.56 176 ILE A N 1
ATOM 1334 C CA . ILE A 1 176 ? 18.223 1.652 -0.507 1.00 81.56 176 ILE A CA 1
ATOM 1335 C C . ILE A 1 176 ? 18.604 3.040 -0.007 1.00 81.56 176 ILE A C 1
ATOM 1337 O O . ILE A 1 176 ? 18.679 4.004 -0.755 1.00 81.56 176 ILE A O 1
ATOM 1341 N N . TRP A 1 177 ? 18.876 3.135 1.279 1.00 76.75 177 TRP A N 1
ATOM 1342 C CA . TRP A 1 177 ? 19.323 4.334 1.961 1.00 76.75 177 TRP A CA 1
ATOM 1343 C C . TRP A 1 177 ? 20.715 4.113 2.533 1.00 76.75 177 TRP A C 1
ATOM 1345 O O . TRP A 1 177 ? 21.001 3.142 3.242 1.00 76.75 177 TRP A O 1
ATOM 1355 N N . GLY A 1 178 ? 21.609 5.033 2.205 1.00 76.62 178 GLY A N 1
ATOM 1356 C CA . GLY A 1 178 ? 22.987 5.033 2.666 1.00 76.62 178 GLY A CA 1
ATOM 1357 C C . GLY A 1 178 ? 23.577 6.424 2.511 1.00 76.62 178 GLY A C 1
ATOM 1358 O O . GLY A 1 178 ? 23.200 7.156 1.604 1.00 76.62 178 GLY A O 1
ATOM 1359 N N . ASN A 1 179 ? 24.486 6.810 3.409 1.00 77.19 179 ASN A N 1
ATOM 1360 C CA . ASN A 1 179 ? 25.117 8.136 3.395 1.00 77.19 179 ASN A CA 1
ATOM 1361 C C . ASN A 1 179 ? 24.097 9.296 3.337 1.00 77.19 179 ASN A C 1
ATOM 1363 O O . ASN A 1 179 ? 24.320 10.285 2.644 1.00 77.19 179 ASN A O 1
ATOM 1367 N N . ASN A 1 180 ? 22.965 9.153 4.044 1.00 74.75 180 ASN A N 1
ATOM 1368 C CA . ASN A 1 180 ? 21.840 10.099 4.057 1.00 74.75 180 ASN A CA 1
ATOM 1369 C C . ASN A 1 180 ? 21.246 10.428 2.678 1.00 74.75 180 ASN A C 1
ATOM 1371 O O . ASN A 1 180 ? 20.733 11.525 2.468 1.00 74.75 180 ASN A O 1
ATOM 1375 N N . LYS A 1 181 ? 21.322 9.489 1.731 1.00 76.56 181 LYS A N 1
ATOM 1376 C CA . LYS A 1 181 ? 20.727 9.622 0.402 1.00 76.56 181 LYS A CA 1
ATOM 1377 C C . LYS A 1 181 ? 20.044 8.326 -0.013 1.00 76.56 181 LYS A C 1
ATOM 1379 O O . LYS A 1 181 ? 20.434 7.233 0.412 1.00 76.56 181 LYS A O 1
ATOM 1384 N N . TRP A 1 182 ? 19.043 8.467 -0.872 1.00 79.88 182 TRP A N 1
ATOM 1385 C CA . TRP A 1 182 ? 18.450 7.346 -1.581 1.00 79.88 182 TRP A CA 1
ATOM 1386 C C . TRP A 1 182 ? 19.367 6.886 -2.720 1.00 79.88 182 TRP A C 1
ATOM 1388 O O . TRP A 1 182 ? 20.001 7.687 -3.404 1.00 79.88 182 TRP A O 1
ATOM 1398 N N . GLY A 1 183 ? 19.423 5.577 -2.916 1.00 80.06 183 GLY A N 1
ATOM 1399 C CA . GLY A 1 183 ? 20.009 4.903 -4.063 1.00 80.06 183 GLY A CA 1
ATOM 1400 C C . GLY A 1 183 ? 19.142 3.709 -4.442 1.00 80.06 183 GLY A C 1
ATOM 1401 O O . GLY A 1 183 ? 18.174 3.393 -3.753 1.00 80.06 183 GLY A O 1
ATOM 1402 N N . PHE A 1 184 ? 19.495 3.025 -5.522 1.00 83.31 184 PHE A N 1
ATOM 1403 C CA . PHE A 1 184 ? 18.775 1.842 -5.981 1.00 83.31 184 PHE A CA 1
ATOM 1404 C C . PHE A 1 184 ? 19.756 0.703 -6.222 1.00 83.31 184 PHE A C 1
ATOM 1406 O O . PHE A 1 184 ? 20.895 0.928 -6.631 1.00 83.31 184 PHE A O 1
ATOM 1413 N N . ILE A 1 185 ? 19.311 -0.513 -5.932 1.00 83.25 185 ILE A N 1
ATOM 1414 C CA . ILE A 1 185 ? 20.018 -1.749 -6.251 1.00 83.25 185 ILE A CA 1
ATOM 1415 C C . ILE A 1 185 ? 19.011 -2.748 -6.807 1.00 83.25 185 ILE A C 1
ATOM 1417 O O . ILE A 1 185 ? 17.856 -2.759 -6.381 1.00 83.25 185 ILE A O 1
ATOM 1421 N N . GLU A 1 186 ? 19.430 -3.597 -7.736 1.00 80.69 186 GLU A N 1
ATOM 1422 C CA . GLU A 1 186 ? 18.577 -4.690 -8.184 1.00 80.69 186 GLU A CA 1
ATOM 1423 C C . GLU A 1 186 ? 18.334 -5.696 -7.058 1.00 80.69 186 GLU A C 1
ATOM 1425 O O . GLU A 1 186 ? 19.204 -5.965 -6.222 1.00 80.69 186 GLU A O 1
ATOM 1430 N N . ALA A 1 187 ? 17.144 -6.292 -7.050 1.00 84.75 187 ALA A N 1
ATOM 1431 C CA . ALA A 1 187 ? 16.757 -7.239 -6.021 1.00 84.75 187 ALA A CA 1
ATOM 1432 C C . ALA A 1 187 ? 17.720 -8.438 -5.942 1.00 84.75 187 ALA A C 1
ATOM 1434 O O . ALA A 1 187 ? 18.068 -8.868 -4.845 1.00 84.75 187 ALA A O 1
ATOM 1435 N N . LYS A 1 188 ? 18.223 -8.942 -7.077 1.00 84.06 188 LYS A N 1
ATOM 1436 C CA . LYS A 1 188 ? 19.186 -10.059 -7.136 1.00 84.06 188 LYS A CA 1
ATOM 1437 C C . LYS A 1 188 ? 20.492 -9.775 -6.386 1.00 84.06 188 LYS A C 1
ATOM 1439 O O . LYS A 1 188 ? 21.107 -10.700 -5.863 1.00 84.06 188 LYS A O 1
ATOM 1444 N N . ASP A 1 189 ? 20.874 -8.503 -6.296 1.00 84.19 189 ASP A N 1
ATOM 1445 C CA . ASP A 1 189 ? 22.120 -8.047 -5.680 1.00 84.19 189 ASP A CA 1
ATOM 1446 C C . ASP A 1 189 ? 21.935 -7.627 -4.210 1.00 84.19 189 ASP A C 1
ATOM 1448 O O . ASP A 1 189 ? 22.895 -7.223 -3.539 1.00 84.19 189 ASP A O 1
ATOM 1452 N N . LEU A 1 190 ? 20.720 -7.768 -3.659 1.00 79.94 190 LEU A N 1
ATOM 1453 C CA . LEU A 1 190 ? 20.456 -7.605 -2.230 1.00 79.94 190 LEU A CA 1
ATOM 1454 C C . LEU A 1 190 ? 21.214 -8.669 -1.425 1.00 79.94 190 LEU A C 1
ATOM 1456 O O . LEU A 1 190 ? 20.717 -9.757 -1.135 1.00 79.94 190 LEU A O 1
ATOM 1460 N N . LYS A 1 191 ? 22.443 -8.350 -1.004 1.00 69.38 191 LYS A N 1
ATOM 1461 C CA . LYS A 1 191 ? 23.223 -9.254 -0.147 1.00 69.38 191 LYS A CA 1
ATOM 1462 C C . LYS A 1 191 ? 22.507 -9.459 1.193 1.00 69.38 191 LYS A C 1
ATOM 1464 O O . LYS A 1 191 ? 22.065 -8.501 1.827 1.00 69.38 191 LYS A O 1
ATOM 1469 N N . VAL A 1 192 ? 22.518 -10.698 1.691 1.00 57.69 192 VAL A N 1
ATOM 1470 C CA . VAL A 1 192 ? 21.889 -11.139 2.959 1.00 57.69 192 VAL A CA 1
ATOM 1471 C C . VAL A 1 192 ? 22.290 -10.279 4.173 1.00 57.69 192 VAL A C 1
ATOM 1473 O O . VAL A 1 192 ? 21.519 -10.137 5.121 1.00 57.69 192 VAL A O 1
ATOM 1476 N N . ARG A 1 193 ? 23.474 -9.650 4.137 1.00 50.03 193 ARG A N 1
ATOM 1477 C CA . ARG A 1 193 ? 23.989 -8.754 5.188 1.00 50.03 193 ARG A CA 1
ATOM 1478 C C . ARG A 1 193 ? 23.338 -7.359 5.220 1.00 50.03 193 ARG A C 1
ATOM 1480 O O . ARG A 1 193 ? 23.459 -6.682 6.234 1.00 50.03 193 ARG A O 1
ATOM 1487 N N . TYR A 1 194 ? 22.643 -6.925 4.163 1.00 51.81 194 TYR A N 1
ATOM 1488 C CA . TYR A 1 194 ? 22.036 -5.585 4.047 1.00 51.81 194 TYR A CA 1
ATOM 1489 C C . TYR A 1 194 ? 20.532 -5.546 4.348 1.00 51.81 194 TYR A C 1
ATOM 1491 O O . TYR A 1 194 ? 19.841 -4.638 3.888 1.00 51.81 194 TYR A O 1
ATOM 1499 N N . LYS A 1 195 ? 20.024 -6.483 5.160 1.00 51.91 195 LYS A N 1
ATOM 1500 C CA . LYS A 1 195 ? 18.592 -6.669 5.477 1.00 51.91 195 LYS A CA 1
ATOM 1501 C C . LYS A 1 195 ? 17.815 -5.454 6.028 1.00 51.91 195 LYS A C 1
ATOM 1503 O O . LYS A 1 195 ? 16.632 -5.604 6.304 1.00 51.91 195 LYS A O 1
ATOM 1508 N N . SER A 1 196 ? 18.392 -4.257 6.153 1.00 52.03 196 SER A N 1
ATOM 1509 C CA . SER A 1 196 ? 17.598 -3.036 6.357 1.00 52.03 196 SER A CA 1
ATOM 1510 C C . SER A 1 196 ? 18.343 -1.740 6.016 1.00 52.03 196 SER A C 1
ATOM 1512 O O . SER A 1 196 ? 18.354 -0.809 6.822 1.00 52.03 196 SER A O 1
ATOM 1514 N N . LYS A 1 197 ? 18.983 -1.645 4.843 1.00 57.34 197 LYS A N 1
ATOM 1515 C CA . LYS A 1 197 ? 19.374 -0.315 4.342 1.00 57.34 197 LYS A CA 1
ATOM 1516 C C . LYS A 1 197 ? 18.202 0.458 3.748 1.00 57.34 197 LYS A C 1
ATOM 1518 O O . LYS A 1 197 ? 18.390 1.598 3.401 1.00 57.34 197 LYS A O 1
ATOM 1523 N N . THR A 1 198 ? 17.000 -0.085 3.631 1.00 60.06 198 THR A N 1
ATOM 1524 C CA . THR A 1 198 ? 15.812 0.703 3.262 1.00 60.06 198 THR A CA 1
ATOM 1525 C C . THR A 1 198 ? 15.556 1.776 4.326 1.00 60.06 198 THR A C 1
ATOM 1527 O O . THR A 1 198 ? 15.404 1.423 5.503 1.00 60.06 198 THR A O 1
ATOM 1530 N N . ASN A 1 199 ? 15.510 3.063 3.952 1.00 63.38 199 ASN A N 1
ATOM 1531 C CA . ASN A 1 199 ? 15.054 4.093 4.887 1.00 63.38 199 ASN A CA 1
ATOM 1532 C C . ASN A 1 199 ? 13.619 3.749 5.288 1.00 63.38 199 ASN A C 1
ATOM 1534 O O . ASN A 1 199 ? 12.789 3.423 4.443 1.00 63.38 199 ASN A O 1
ATOM 1538 N N . ARG A 1 200 ? 13.350 3.795 6.587 1.00 67.38 200 ARG A N 1
ATOM 1539 C CA . ARG A 1 200 ? 12.024 3.535 7.165 1.00 67.38 200 ARG A CA 1
ATOM 1540 C C . ARG A 1 200 ? 11.397 4.807 7.722 1.00 67.38 200 ARG A C 1
ATOM 1542 O O . ARG A 1 200 ? 10.309 4.756 8.282 1.00 67.38 200 ARG A O 1
ATOM 1549 N N . SER A 1 201 ? 12.107 5.920 7.594 1.00 68.25 201 SER A N 1
ATOM 1550 C CA . SER A 1 201 ? 11.728 7.211 8.127 1.00 68.25 201 SER A CA 1
ATOM 1551 C C . SER A 1 201 ? 11.584 8.181 6.970 1.00 68.25 201 SER A C 1
ATOM 1553 O O . SER A 1 201 ? 12.564 8.585 6.347 1.00 68.25 201 SER A O 1
ATOM 1555 N N . PHE A 1 202 ? 10.349 8.567 6.704 1.00 78.31 202 PHE A N 1
ATOM 1556 C CA . PHE A 1 202 ? 9.998 9.636 5.783 1.00 78.31 202 PHE A CA 1
ATOM 1557 C C . PHE A 1 202 ? 9.429 10.803 6.581 1.00 78.31 202 PHE A C 1
ATOM 1559 O O . PHE A 1 202 ? 8.890 10.642 7.681 1.00 78.31 202 PHE A O 1
ATOM 1566 N N . LYS A 1 203 ? 9.575 12.002 6.033 1.00 80.94 203 LYS A N 1
ATOM 1567 C CA . LYS A 1 203 ? 9.024 13.216 6.610 1.00 80.94 203 LYS A CA 1
ATOM 1568 C C . LYS A 1 203 ? 7.542 13.296 6.244 1.00 80.94 203 LYS A C 1
ATOM 1570 O O . LYS A 1 203 ? 7.178 13.432 5.080 1.00 80.94 203 LYS A O 1
ATOM 1575 N N . TRP A 1 204 ? 6.687 13.186 7.257 1.00 78.19 204 TRP A N 1
ATOM 1576 C CA . TRP A 1 204 ? 5.250 13.391 7.119 1.00 78.19 204 TRP A CA 1
ATOM 1577 C C . TRP A 1 204 ? 4.922 14.865 7.354 1.00 78.19 204 TRP A C 1
ATOM 1579 O O . TRP A 1 204 ? 5.016 15.352 8.480 1.00 78.19 204 TRP A O 1
ATOM 1589 N N . LEU A 1 205 ? 4.536 15.570 6.291 1.00 71.56 205 LEU A N 1
ATOM 1590 C CA . LEU A 1 205 ? 4.099 16.971 6.336 1.00 71.56 205 LEU A CA 1
ATOM 1591 C C . LEU A 1 205 ? 2.589 17.121 6.585 1.00 71.56 205 LEU A C 1
ATOM 1593 O O . LEU A 1 205 ? 1.995 18.133 6.211 1.00 71.56 205 LEU A O 1
ATOM 1597 N N . GLY A 1 206 ? 1.948 16.109 7.175 1.00 67.25 206 GLY A N 1
ATOM 1598 C CA . GLY A 1 206 ? 0.500 16.103 7.343 1.00 67.25 206 GLY A CA 1
ATOM 1599 C C . GLY A 1 206 ? -0.025 17.327 8.084 1.00 67.25 206 GLY A C 1
ATOM 1600 O O . GLY A 1 206 ? 0.670 17.986 8.862 1.00 67.25 206 GLY A O 1
ATOM 1601 N N . LYS A 1 207 ? -1.296 17.629 7.845 1.00 69.19 207 LYS A N 1
ATOM 1602 C CA . LYS A 1 207 ? -1.973 18.739 8.506 1.00 69.19 207 LYS A CA 1
ATOM 1603 C C . LYS A 1 207 ? -2.472 18.271 9.865 1.00 69.19 207 LYS A C 1
ATOM 1605 O O . LYS A 1 207 ? -3.110 17.229 9.970 1.00 69.19 207 LYS A O 1
ATOM 1610 N N . THR A 1 208 ? -2.229 19.056 10.910 1.00 64.38 208 THR A N 1
ATOM 1611 C CA . THR A 1 208 ? -2.946 18.865 12.176 1.00 64.38 208 THR A CA 1
ATOM 1612 C C . THR A 1 208 ? -4.404 19.264 11.935 1.00 64.38 208 THR A C 1
ATOM 1614 O O . THR A 1 208 ? -4.636 20.422 11.575 1.00 64.38 208 THR A O 1
ATOM 1617 N N . PRO A 1 209 ? -5.388 18.361 12.101 1.00 65.38 209 PRO A N 1
ATOM 1618 C CA . PRO A 1 209 ? -6.790 18.724 11.936 1.00 65.38 209 PRO A CA 1
ATOM 1619 C C . PRO A 1 209 ? -7.201 19.806 12.942 1.00 65.38 209 PRO A C 1
ATOM 1621 O O . PRO A 1 209 ? -6.521 20.036 13.948 1.00 65.38 209 PRO A O 1
ATOM 1624 N N . GLU A 1 210 ? -8.352 20.441 12.711 1.00 69.00 210 GLU A N 1
ATOM 1625 C CA . GLU A 1 210 ? -8.974 21.311 13.710 1.00 69.00 210 GLU A CA 1
ATOM 1626 C C . GLU A 1 210 ? -9.037 20.623 15.085 1.00 69.00 210 GLU A C 1
ATOM 1628 O O . GLU A 1 210 ? -9.191 19.406 15.195 1.00 69.00 210 GLU A O 1
ATOM 1633 N N . LYS A 1 211 ? -8.978 21.405 16.174 1.00 81.56 211 LYS A N 1
ATOM 1634 C CA . LYS A 1 211 ? -9.001 20.865 17.550 1.00 81.56 211 LYS A CA 1
ATOM 1635 C C . LYS A 1 211 ? -10.245 20.010 17.853 1.00 81.56 211 LYS A C 1
ATOM 1637 O O . LYS A 1 211 ? -10.263 19.309 18.867 1.00 81.56 211 LYS A O 1
ATOM 1642 N N . LYS A 1 212 ? -11.292 20.088 17.024 1.00 87.38 212 LYS A N 1
ATOM 1643 C CA . LYS A 1 212 ? -12.567 19.387 17.192 1.00 87.38 212 LYS A CA 1
ATOM 1644 C C . LYS A 1 212 ? -12.941 18.630 15.917 1.00 87.38 212 LYS A C 1
ATOM 1646 O O . LYS A 1 212 ? -12.698 19.109 14.820 1.00 87.38 212 LYS A O 1
ATOM 1651 N N . TYR A 1 213 ? -13.583 17.482 16.091 1.00 88.12 213 TYR A N 1
ATOM 1652 C CA . TYR A 1 213 ? -14.183 16.680 15.031 1.00 88.12 213 TYR A CA 1
ATOM 1653 C C . TYR A 1 213 ? -15.702 16.672 15.185 1.00 88.12 213 TYR A C 1
ATOM 1655 O O . TYR A 1 213 ? -16.197 16.502 16.302 1.00 88.12 213 TYR A O 1
ATOM 1663 N N . TYR A 1 214 ? -16.431 16.836 14.083 1.00 89.62 214 TYR A N 1
ATOM 1664 C CA . TYR A 1 214 ? -17.892 16.822 14.067 1.00 89.62 214 TYR A CA 1
ATOM 1665 C C . TYR A 1 214 ? -18.396 15.435 13.674 1.00 89.62 214 TYR A C 1
ATOM 1667 O O . TYR A 1 214 ? -18.055 14.922 12.610 1.00 89.62 214 TYR A O 1
ATOM 1675 N N . ILE A 1 215 ? -19.205 14.823 14.537 1.00 89.62 215 ILE A N 1
ATOM 1676 C CA . ILE A 1 215 ? -19.751 13.485 14.292 1.00 89.62 215 ILE A CA 1
ATOM 1677 C C . ILE A 1 215 ? -21.115 13.645 13.605 1.00 89.62 215 ILE A C 1
ATOM 1679 O O . ILE A 1 215 ? -21.971 14.361 14.135 1.00 89.62 215 ILE A O 1
ATOM 1683 N N . PRO A 1 216 ? -21.364 12.979 12.459 1.00 88.44 216 PRO A N 1
ATOM 1684 C CA . PRO A 1 216 ? -22.655 13.028 11.781 1.00 88.44 216 PRO A CA 1
ATOM 1685 C C . PRO A 1 216 ? -23.824 12.721 12.725 1.00 88.44 216 PRO A C 1
ATOM 1687 O O . PRO A 1 216 ? -23.771 11.796 13.544 1.00 88.44 216 PRO A O 1
ATOM 1690 N N . LYS A 1 217 ? -24.893 13.518 12.625 1.00 87.75 217 LYS A N 1
ATOM 1691 C CA . LYS A 1 217 ? -26.122 13.312 13.400 1.00 87.75 217 LYS A CA 1
ATOM 1692 C C . LYS A 1 217 ? -26.901 12.141 12.801 1.00 87.75 217 LYS A C 1
ATOM 1694 O O . LYS A 1 217 ? -27.002 12.010 11.585 1.00 87.75 217 LYS A O 1
ATOM 1699 N N . VAL A 1 218 ? -27.488 11.308 13.657 1.00 86.06 218 VAL A N 1
ATOM 1700 C CA . VAL A 1 218 ? -28.316 10.162 13.251 1.00 86.06 218 VAL A CA 1
ATOM 1701 C C . VAL A 1 218 ? -29.686 10.295 13.905 1.00 86.06 218 VAL A C 1
ATOM 1703 O O . VAL A 1 218 ? -29.793 10.793 15.024 1.00 86.06 218 VAL A O 1
ATOM 1706 N N . LYS A 1 219 ? -30.749 9.834 13.233 1.00 81.81 219 LYS A N 1
ATOM 1707 C CA . LYS A 1 219 ? -32.079 9.733 13.851 1.00 81.81 219 LYS A CA 1
ATOM 1708 C C . LYS A 1 219 ? -32.041 8.711 14.992 1.00 81.81 219 LYS A C 1
ATOM 1710 O O . LYS A 1 219 ? -31.901 7.505 14.746 1.00 81.81 219 LYS A O 1
ATOM 1715 N N . VAL A 1 220 ? -32.177 9.189 16.221 1.00 79.88 220 VAL A N 1
ATOM 1716 C CA . VAL A 1 220 ? -32.191 8.389 17.454 1.00 79.88 220 VAL A CA 1
ATOM 1717 C C . VAL A 1 220 ? -33.559 8.446 18.133 1.00 79.88 220 VAL A C 1
ATOM 1719 O O . VAL A 1 220 ? -34.408 9.254 17.760 1.00 79.88 220 VAL A O 1
ATOM 1722 N N . LYS A 1 221 ? -33.795 7.561 19.109 1.00 74.06 221 LYS A N 1
ATOM 1723 C CA . LYS A 1 221 ? -34.972 7.666 19.987 1.00 74.06 221 LYS A CA 1
ATOM 1724 C C . LYS A 1 221 ? -34.822 8.914 20.870 1.00 74.06 221 LYS A C 1
ATOM 1726 O O . LYS A 1 221 ? -33.702 9.294 21.192 1.00 74.06 221 LYS A O 1
ATOM 1731 N N . THR A 1 222 ? -35.935 9.519 21.282 1.00 63.69 222 THR A N 1
ATOM 1732 C CA . THR A 1 222 ? -36.004 10.842 21.939 1.00 63.69 222 THR A CA 1
ATOM 1733 C C . THR A 1 222 ? -35.099 11.006 23.173 1.00 63.69 222 THR A C 1
ATOM 1735 O O . THR A 1 222 ? -34.707 12.121 23.490 1.00 63.69 222 THR A O 1
ATOM 1738 N N . SER A 1 223 ? -34.738 9.917 23.858 1.00 72.38 223 SER A N 1
ATOM 1739 C CA . SER A 1 223 ? -33.905 9.923 25.070 1.00 72.38 223 SER A CA 1
ATOM 1740 C C . SER A 1 223 ? -32.403 9.694 24.839 1.00 72.38 223 SER A C 1
ATOM 1742 O O . SER A 1 223 ? -31.630 9.725 25.796 1.00 72.38 223 SER A O 1
ATOM 1744 N N . GLU A 1 224 ? -31.956 9.437 23.607 1.00 78.94 224 GLU A N 1
ATOM 1745 C CA . GLU A 1 224 ? -30.548 9.138 23.337 1.00 78.94 224 GLU A CA 1
ATOM 1746 C C . GLU A 1 224 ? -29.724 10.420 23.138 1.00 78.94 224 GLU A C 1
ATOM 1748 O O . GLU A 1 224 ? -30.056 11.283 22.324 1.00 78.94 224 GLU A O 1
ATOM 1753 N N . LYS A 1 225 ? -28.607 10.535 23.864 1.00 82.56 225 LYS A N 1
ATOM 1754 C CA . LYS A 1 225 ? -27.703 11.688 23.780 1.00 82.56 225 LYS A CA 1
ATOM 1755 C C . LYS A 1 225 ? -26.959 11.703 22.440 1.00 82.56 225 LYS A C 1
ATOM 1757 O O . LYS A 1 225 ? -26.185 10.794 22.149 1.00 82.56 225 LYS A O 1
ATOM 1762 N N . ILE A 1 226 ? -27.135 12.779 21.674 1.00 88.00 226 ILE A N 1
ATOM 1763 C CA . ILE A 1 226 ? -26.351 13.067 20.467 1.00 88.00 226 ILE A CA 1
ATOM 1764 C C . ILE A 1 226 ? -25.110 13.878 20.840 1.00 88.00 226 ILE A C 1
ATOM 1766 O O . ILE A 1 226 ? -25.198 14.899 21.522 1.00 88.00 226 ILE A O 1
ATOM 1770 N N . ILE A 1 227 ? -23.951 13.435 20.362 1.00 90.00 227 ILE A N 1
ATOM 1771 C CA . ILE A 1 227 ? -22.679 14.139 20.505 1.00 90.00 227 ILE A CA 1
ATOM 1772 C C . ILE A 1 227 ? -22.385 14.834 19.180 1.00 90.00 227 ILE A C 1
ATOM 1774 O O . ILE A 1 227 ? -22.174 14.189 18.156 1.00 90.00 227 ILE A O 1
ATOM 1778 N N . GLU A 1 228 ? -22.395 16.164 19.188 1.00 88.31 228 GLU A N 1
ATOM 1779 C CA . GLU A 1 228 ? -22.170 16.952 17.973 1.00 88.31 228 GLU A CA 1
ATOM 1780 C C . GLU A 1 228 ? -20.688 17.051 17.611 1.00 88.31 228 GLU A C 1
ATOM 1782 O O . GLU A 1 228 ? -20.318 16.924 16.445 1.00 88.31 228 GLU A O 1
ATOM 1787 N N . LYS A 1 229 ? -19.833 17.275 18.613 1.00 91.25 229 LYS A N 1
ATOM 1788 C CA . LYS A 1 229 ? -18.399 17.478 18.414 1.00 91.25 229 LYS A CA 1
ATOM 1789 C C . LYS A 1 229 ? -17.575 16.903 19.550 1.00 91.25 229 LYS A C 1
ATOM 1791 O O . LYS A 1 229 ? -17.984 16.955 20.709 1.00 91.25 229 LYS A O 1
ATOM 1796 N N . VAL A 1 230 ? -16.388 16.423 19.209 1.00 92.38 230 VAL A N 1
ATOM 1797 C CA . VAL A 1 230 ? -15.428 15.821 20.138 1.00 92.38 230 VAL A CA 1
ATOM 1798 C C . VAL A 1 230 ? -14.032 16.404 19.932 1.00 92.38 230 VAL A C 1
ATOM 1800 O O . VAL A 1 230 ? -13.701 16.802 18.815 1.00 92.38 230 VAL A O 1
ATOM 1803 N N . PRO A 1 231 ? -13.192 16.477 20.975 1.00 92.88 231 PRO A N 1
ATOM 1804 C CA . PRO A 1 231 ? -11.776 16.788 20.814 1.00 92.88 231 PRO A CA 1
ATOM 1805 C C . PRO A 1 231 ? -11.084 15.776 19.889 1.00 92.88 231 PRO A C 1
ATOM 1807 O O . PRO A 1 231 ? -11.226 14.567 20.078 1.00 92.88 231 PRO A O 1
ATOM 1810 N N . ILE A 1 232 ? -10.339 16.258 18.890 1.00 90.56 232 ILE A N 1
ATOM 1811 C CA . ILE A 1 232 ? -9.783 15.387 17.842 1.00 90.56 232 ILE A CA 1
ATOM 1812 C C . ILE A 1 232 ? -8.798 14.349 18.395 1.00 90.56 232 ILE A C 1
ATOM 1814 O O . ILE A 1 232 ? -8.820 13.194 17.980 1.00 90.56 232 ILE A O 1
ATOM 1818 N N . LYS A 1 233 ? -7.958 14.738 19.360 1.00 90.44 233 LYS A N 1
ATOM 1819 C CA . LYS A 1 233 ? -6.915 13.872 19.924 1.00 90.44 233 LYS A CA 1
ATOM 1820 C C . LYS A 1 233 ? -7.532 12.678 20.647 1.00 90.44 233 LYS A C 1
ATOM 1822 O O . LYS A 1 233 ? -7.165 11.536 20.392 1.00 90.44 233 LYS A O 1
ATOM 1827 N N . GLU A 1 234 ? -8.501 12.949 21.510 1.00 94.56 234 GLU A N 1
ATOM 1828 C CA . GLU A 1 234 ? -9.263 11.947 22.242 1.00 94.56 234 GLU A CA 1
ATOM 1829 C C . GLU A 1 234 ? -10.082 11.072 21.291 1.00 94.56 234 GLU A C 1
ATOM 1831 O O . GLU A 1 234 ? -10.174 9.862 21.486 1.00 94.56 234 GLU A O 1
ATOM 1836 N N . TRP A 1 235 ? -10.646 11.667 20.238 1.00 94.75 235 TRP A N 1
ATOM 1837 C CA . TRP A 1 235 ? -11.399 10.921 19.240 1.00 94.75 235 TRP A CA 1
ATOM 1838 C C . TRP A 1 235 ? -10.521 9.922 18.492 1.00 94.75 235 TRP A C 1
ATOM 1840 O O . TRP A 1 235 ? -10.848 8.741 18.448 1.00 94.75 235 TRP A O 1
ATOM 1850 N N . VAL A 1 236 ? -9.367 10.354 17.979 1.00 92.75 236 VAL A N 1
ATOM 1851 C CA . VAL A 1 236 ? -8.411 9.469 17.297 1.00 92.75 236 VAL A CA 1
ATOM 1852 C C . VAL A 1 236 ? -7.880 8.390 18.244 1.00 92.75 236 VAL A C 1
ATOM 1854 O O . VAL A 1 236 ? -7.789 7.229 17.848 1.00 92.75 236 VAL A O 1
ATOM 1857 N N . GLN A 1 237 ? -7.604 8.726 19.509 1.00 95.06 237 GLN A N 1
ATOM 1858 C CA . GLN A 1 237 ? -7.206 7.739 20.518 1.00 95.06 237 GLN A CA 1
ATOM 1859 C C . GLN A 1 237 ? -8.302 6.684 20.745 1.00 95.06 237 GLN A C 1
ATOM 1861 O O . GLN A 1 237 ? -8.010 5.491 20.819 1.00 95.06 237 GLN A O 1
ATOM 1866 N N . PHE A 1 238 ? -9.568 7.103 20.801 1.00 97.00 238 PHE A N 1
ATOM 1867 C CA . PHE A 1 238 ? -10.706 6.194 20.929 1.00 97.00 238 PHE A CA 1
ATOM 1868 C C . PHE A 1 238 ? -10.854 5.296 19.696 1.00 97.00 238 PHE A C 1
ATOM 1870 O O . PHE A 1 238 ? -11.059 4.091 19.841 1.00 97.00 238 PHE A O 1
ATOM 1877 N N . LEU A 1 239 ? -10.702 5.852 18.489 1.00 95.62 239 LEU A N 1
ATOM 1878 C CA . LEU A 1 239 ? -10.723 5.072 17.251 1.00 95.62 239 LEU A CA 1
ATOM 1879 C C . LEU A 1 239 ? -9.599 4.033 17.230 1.00 95.62 239 LEU A C 1
ATOM 1881 O O . LEU A 1 239 ? -9.844 2.908 16.810 1.00 95.62 239 LEU A O 1
ATOM 1885 N N . GLY A 1 240 ? -8.409 4.370 17.736 1.00 94.25 240 GLY A N 1
ATOM 1886 C CA . GLY A 1 240 ? -7.297 3.430 17.894 1.00 94.25 240 GLY A CA 1
ATOM 1887 C C . GLY A 1 240 ? -7.675 2.220 18.751 1.00 94.25 240 GLY A C 1
ATOM 1888 O O . GLY A 1 240 ? -7.572 1.087 18.282 1.00 94.25 240 GLY A O 1
ATOM 1889 N N . TRP A 1 241 ? -8.203 2.462 19.956 1.00 96.19 241 TRP A N 1
ATOM 1890 C CA . TRP A 1 241 ? -8.705 1.402 20.840 1.00 96.19 241 TRP A CA 1
ATOM 1891 C C . TRP A 1 241 ? -9.829 0.579 20.204 1.00 96.19 241 TRP A C 1
ATOM 1893 O O . TRP A 1 241 ? -9.867 -0.646 20.315 1.00 96.19 241 TRP A O 1
ATOM 1903 N N . PHE A 1 242 ? -10.758 1.231 19.507 1.00 95.44 242 PHE A N 1
ATOM 1904 C CA . PHE A 1 242 ? -11.836 0.526 18.826 1.00 95.44 242 PHE A CA 1
ATOM 1905 C C . PHE A 1 242 ? -11.316 -0.353 17.678 1.00 95.44 242 PHE A C 1
ATOM 1907 O O . PHE A 1 242 ? -11.750 -1.497 17.519 1.00 95.44 242 PHE A O 1
ATOM 1914 N N . ILE A 1 243 ? -10.385 0.145 16.865 1.00 93.25 243 ILE A N 1
ATOM 1915 C CA . ILE A 1 243 ? -9.845 -0.604 15.729 1.00 93.25 243 ILE A CA 1
ATOM 1916 C C . ILE A 1 243 ? -9.062 -1.824 16.227 1.00 93.25 243 ILE A C 1
ATOM 1918 O O . ILE A 1 243 ? -9.264 -2.917 15.702 1.00 93.25 243 ILE A O 1
ATOM 1922 N N . SER A 1 244 ? -8.262 -1.696 17.285 1.00 91.50 244 SER A N 1
ATOM 1923 C CA . SER A 1 244 ? -7.533 -2.841 17.840 1.00 91.50 244 SER A CA 1
ATOM 1924 C C . SER A 1 244 ? -8.461 -3.853 18.524 1.00 91.50 244 SER A C 1
ATOM 1926 O O . SER A 1 244 ? -8.406 -5.043 18.227 1.00 91.50 244 SER A O 1
ATOM 1928 N N . GLU A 1 245 ? -9.369 -3.393 19.387 1.00 93.44 245 GLU A N 1
ATOM 1929 C CA . GLU A 1 245 ? -10.006 -4.244 20.410 1.00 93.44 245 GLU A CA 1
ATOM 1930 C C . GLU A 1 245 ? -11.540 -4.126 20.478 1.00 93.44 245 GLU A C 1
ATOM 1932 O O . GLU A 1 245 ? -12.208 -4.807 21.259 1.00 93.44 245 GLU A O 1
ATOM 1937 N N . GLY A 1 246 ? -12.125 -3.258 19.655 1.00 93.88 246 GLY A N 1
ATOM 1938 C CA . GLY A 1 246 ? -13.557 -2.977 19.632 1.00 93.88 246 GLY A CA 1
ATOM 1939 C C . GLY A 1 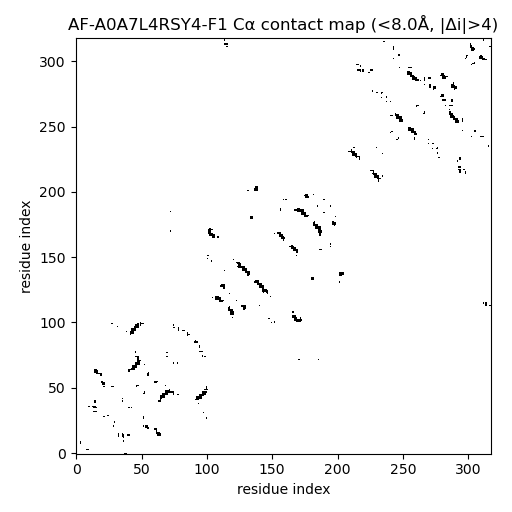246 ? -14.417 -4.031 18.929 1.00 93.88 246 GLY A C 1
ATOM 1940 O O . GLY A 1 246 ? -14.043 -4.590 17.899 1.00 93.88 246 GLY A O 1
ATOM 1941 N N . CYS A 1 247 ? -15.626 -4.235 19.436 1.00 94.12 247 CYS A N 1
ATOM 1942 C CA . CYS A 1 247 ? -16.668 -5.079 18.871 1.00 94.12 247 CYS A CA 1
ATOM 1943 C C . CYS A 1 247 ? -17.999 -4.321 18.862 1.00 94.12 247 CYS A C 1
ATOM 1945 O O . CYS A 1 247 ? -18.314 -3.560 19.779 1.00 94.12 247 CYS A O 1
ATOM 1947 N N . LEU A 1 248 ? -18.787 -4.552 17.814 1.00 95.38 248 LEU A N 1
ATOM 1948 C CA . LEU A 1 248 ? -20.081 -3.912 17.595 1.00 95.38 248 LEU A CA 1
ATOM 1949 C C . LEU A 1 248 ? -21.191 -4.958 17.662 1.00 95.38 248 LEU A C 1
ATOM 1951 O O . LEU A 1 248 ? -21.247 -5.858 16.820 1.00 95.38 248 LEU A O 1
ATOM 1955 N N . TYR A 1 249 ? -22.100 -4.802 18.621 1.00 94.06 249 TYR A N 1
ATOM 1956 C CA . TYR A 1 249 ? -23.262 -5.667 18.800 1.00 94.06 249 TYR A CA 1
ATOM 1957 C C . TYR A 1 249 ? -24.546 -4.870 18.579 1.00 94.06 249 TYR A C 1
ATOM 1959 O O . TYR A 1 249 ? -24.712 -3.764 19.091 1.00 94.06 249 TYR A O 1
ATOM 1967 N N . HIS A 1 250 ? -25.466 -5.442 17.811 1.00 92.19 250 HIS A N 1
ATOM 1968 C CA . HIS A 1 250 ? -26.780 -4.863 17.565 1.00 92.19 250 HIS A CA 1
ATOM 1969 C C . HIS A 1 250 ? -27.850 -5.894 17.897 1.00 92.19 250 HIS A C 1
ATOM 1971 O O . HIS A 1 250 ? -27.779 -7.033 17.439 1.00 92.19 250 HIS A O 1
ATOM 1977 N N . SER A 1 251 ? -28.848 -5.476 18.665 1.00 89.88 251 SER A N 1
ATOM 1978 C CA . SER A 1 251 ? -30.027 -6.273 18.985 1.00 89.88 251 SER A CA 1
ATOM 1979 C C . SER A 1 251 ? -31.253 -5.360 19.091 1.00 89.88 251 SER A C 1
ATOM 1981 O O . SER A 1 251 ? -31.147 -4.134 19.014 1.00 89.88 251 SER A O 1
ATOM 1983 N N . LYS A 1 252 ? -32.432 -5.945 19.342 1.00 84.56 252 LYS A N 1
ATOM 1984 C CA . LYS A 1 252 ? -33.650 -5.169 19.630 1.00 84.56 252 LYS A CA 1
ATOM 1985 C C . LYS A 1 252 ? -33.487 -4.230 20.837 1.00 84.56 252 LYS A C 1
ATOM 1987 O O . LYS A 1 252 ? -34.176 -3.213 20.899 1.00 84.56 252 LYS A O 1
ATOM 1992 N N . SER A 1 253 ? -32.591 -4.556 21.775 1.00 79.44 253 SER A N 1
ATOM 1993 C CA . SER A 1 253 ? -32.362 -3.771 22.992 1.00 79.44 253 SER A CA 1
ATOM 1994 C C . SER A 1 253 ? -31.410 -2.588 22.800 1.00 79.44 253 SER A C 1
ATOM 1996 O O . SER A 1 253 ? -31.407 -1.699 23.645 1.00 79.44 253 SER A O 1
ATOM 1998 N N . GLY A 1 254 ? -30.656 -2.510 21.694 1.00 89.12 254 GLY A N 1
ATOM 1999 C CA . GLY A 1 254 ? -29.841 -1.333 21.393 1.00 89.12 254 GLY A CA 1
ATOM 2000 C C . GLY A 1 254 ? -28.611 -1.586 20.521 1.00 89.12 254 GLY A C 1
ATOM 2001 O O . GLY A 1 254 ? -28.455 -2.630 19.886 1.00 89.12 254 GLY A O 1
ATOM 2002 N N . TYR A 1 255 ? -27.735 -0.579 20.498 1.00 94.44 255 TYR A N 1
ATOM 2003 C CA . TYR A 1 255 ? -26.486 -0.545 19.735 1.00 94.44 255 TYR A CA 1
ATOM 2004 C C . TYR A 1 255 ? -25.316 -0.495 20.716 1.00 94.44 255 TYR A C 1
ATOM 2006 O O . TYR A 1 255 ? -24.964 0.580 21.201 1.00 94.44 255 TYR A O 1
ATOM 2014 N N . LEU A 1 256 ? -24.762 -1.659 21.046 1.00 95.00 256 LEU A N 1
ATOM 2015 C CA . LEU A 1 256 ? -23.689 -1.809 22.025 1.00 95.00 256 LEU A CA 1
ATOM 2016 C C . LEU A 1 256 ? -22.324 -1.753 21.330 1.00 95.00 256 LEU A C 1
ATOM 2018 O O . LEU A 1 256 ? -22.064 -2.480 20.368 1.00 95.00 256 LEU A O 1
ATOM 2022 N N . ILE A 1 257 ? -21.444 -0.917 21.868 1.00 96.69 257 ILE A N 1
ATOM 2023 C CA . ILE A 1 257 ? -20.028 -0.857 21.529 1.00 96.69 257 ILE A CA 1
ATOM 2024 C C . ILE A 1 257 ? -19.260 -1.379 22.739 1.00 96.69 257 ILE A C 1
ATOM 2026 O O . ILE A 1 257 ? -19.471 -0.916 23.859 1.00 96.69 257 ILE A O 1
ATOM 2030 N N . ARG A 1 258 ? -18.383 -2.354 22.505 1.00 96.75 258 ARG A N 1
ATOM 2031 C CA . ARG A 1 258 ? -17.563 -3.003 23.532 1.00 96.75 258 ARG A CA 1
ATOM 2032 C C . ARG A 1 258 ? -16.102 -2.940 23.124 1.00 96.75 258 ARG A C 1
ATOM 2034 O O . ARG A 1 258 ? -15.793 -3.334 22.008 1.00 96.75 258 ARG A O 1
ATOM 2041 N N . ILE A 1 259 ? -15.209 -2.513 24.008 1.00 96.81 259 ILE A N 1
ATOM 2042 C CA . ILE A 1 259 ? -13.754 -2.559 23.796 1.00 96.81 259 ILE A CA 1
ATOM 2043 C C . ILE A 1 259 ? -13.165 -3.514 24.831 1.00 96.81 259 ILE A C 1
ATOM 2045 O O . ILE A 1 259 ? -13.243 -3.244 26.029 1.00 96.81 259 ILE A O 1
ATOM 2049 N N . TYR A 1 260 ? -12.641 -4.656 24.383 1.00 95.62 260 TYR A N 1
ATOM 2050 C CA . TYR A 1 260 ? -12.095 -5.680 25.276 1.00 95.62 260 TYR A CA 1
ATOM 2051 C C . TYR A 1 260 ? -10.623 -5.420 25.580 1.00 95.62 260 TYR A C 1
ATOM 2053 O O . TYR A 1 260 ? -9.815 -5.372 24.666 1.00 95.62 260 TYR A O 1
ATOM 2061 N N . GLN A 1 261 ? -10.255 -5.358 26.857 1.00 96.00 261 GLN A N 1
ATOM 2062 C CA . GLN A 1 261 ? -8.880 -5.111 27.270 1.00 96.00 261 GLN A CA 1
ATOM 2063 C C . GLN A 1 261 ? -8.578 -5.867 28.569 1.00 96.00 261 GLN A C 1
ATOM 2065 O O . GLN A 1 261 ? -9.197 -5.640 29.607 1.00 96.00 261 GLN A O 1
ATOM 2070 N N . SER A 1 262 ? -7.624 -6.798 28.535 1.00 93.69 262 SER A N 1
ATOM 2071 C CA . SER A 1 262 ? -7.277 -7.625 29.701 1.00 93.69 262 SER A CA 1
ATOM 2072 C C . SER A 1 262 ? -6.464 -6.859 30.748 1.00 93.69 262 SER A C 1
ATOM 2074 O O . SER A 1 262 ? -6.592 -7.140 31.942 1.00 93.69 262 SER A O 1
ATOM 2076 N N . ASN A 1 263 ? -5.680 -5.865 30.328 1.00 95.62 263 ASN A N 1
ATOM 2077 C CA . ASN A 1 263 ? -4.898 -5.023 31.221 1.00 95.62 263 ASN A CA 1
ATOM 2078 C C . ASN A 1 263 ? -5.784 -3.974 31.914 1.00 95.62 263 ASN A C 1
ATOM 2080 O O . ASN A 1 263 ? -6.447 -3.172 31.258 1.00 95.62 263 ASN A O 1
ATOM 2084 N N . ASP A 1 264 ? -5.766 -3.953 33.246 1.00 95.19 264 ASP A N 1
ATOM 2085 C CA . ASP A 1 264 ? -6.606 -3.051 34.040 1.00 95.19 264 ASP A CA 1
ATOM 2086 C C . ASP A 1 264 ? -6.296 -1.565 33.814 1.00 95.19 264 ASP A C 1
ATOM 2088 O O . ASP A 1 264 ? -7.200 -0.765 33.581 1.00 95.19 264 ASP A O 1
ATOM 2092 N N . LYS A 1 265 ? -5.012 -1.199 33.761 1.00 96.06 265 LYS A N 1
ATOM 2093 C CA . LYS A 1 265 ? -4.586 0.186 33.525 1.00 96.06 265 LYS A CA 1
ATOM 2094 C C . LYS A 1 265 ? -5.116 0.711 32.189 1.00 96.06 265 LYS A C 1
ATOM 2096 O O . LYS A 1 265 ? -5.643 1.822 32.135 1.00 96.06 265 LYS A O 1
ATOM 2101 N N . ASN A 1 266 ? -5.024 -0.105 31.138 1.00 95.88 266 ASN A N 1
ATOM 2102 C CA . ASN A 1 266 ? -5.540 0.249 29.816 1.00 95.88 266 ASN A CA 1
ATOM 2103 C C . ASN A 1 266 ? -7.077 0.336 29.817 1.00 95.88 266 ASN A C 1
ATOM 2105 O O . ASN A 1 266 ? -7.627 1.255 29.215 1.00 95.88 266 ASN A O 1
ATOM 2109 N N . ARG A 1 267 ? -7.792 -0.551 30.531 1.00 96.44 267 ARG A N 1
ATOM 2110 C CA . ARG A 1 267 ? -9.256 -0.427 30.697 1.00 96.44 267 ARG A CA 1
ATOM 2111 C C . ARG A 1 267 ? -9.648 0.885 31.360 1.00 96.44 267 ARG A C 1
ATOM 2113 O O . ARG A 1 267 ? -10.540 1.566 30.860 1.00 96.44 267 ARG A O 1
ATOM 2120 N N . GLN A 1 268 ? -8.970 1.269 32.441 1.00 96.75 268 GLN A N 1
ATOM 2121 C CA . GLN A 1 268 ? -9.247 2.536 33.120 1.00 96.75 268 GLN A CA 1
ATOM 2122 C C . GLN A 1 268 ? -8.948 3.742 32.223 1.00 96.75 268 GLN A C 1
ATOM 2124 O O . GLN A 1 268 ? -9.669 4.741 32.266 1.00 96.75 268 GLN A O 1
ATOM 2129 N N . GLU A 1 269 ? -7.922 3.658 31.374 1.00 96.94 269 GLU A N 1
ATOM 2130 C CA . GLU A 1 269 ? -7.642 4.675 30.360 1.00 96.94 269 GLU A CA 1
ATOM 2131 C C . GLU A 1 269 ? -8.776 4.785 29.333 1.00 96.94 269 GLU A C 1
ATOM 2133 O O . GLU A 1 269 ? -9.283 5.887 29.110 1.00 96.94 269 GLU A O 1
ATOM 2138 N N . ILE A 1 270 ? -9.231 3.658 28.774 1.00 97.25 270 ILE A N 1
ATOM 2139 C CA . ILE A 1 270 ? -10.356 3.611 27.828 1.00 97.25 270 ILE A CA 1
ATOM 2140 C C . ILE A 1 270 ? -11.619 4.187 28.478 1.00 97.25 270 ILE A C 1
ATOM 2142 O O . ILE A 1 270 ? -12.273 5.037 27.881 1.00 97.25 270 ILE A O 1
ATOM 2146 N N . LEU A 1 271 ? -11.933 3.793 29.716 1.00 97.31 271 LEU A N 1
ATOM 2147 C CA . LEU A 1 271 ? -13.108 4.265 30.451 1.00 97.31 271 LEU A CA 1
ATOM 2148 C C . LEU A 1 271 ? -13.071 5.781 30.704 1.00 97.31 271 LEU A C 1
ATOM 2150 O O . LEU A 1 271 ? -14.086 6.468 30.566 1.00 97.31 271 LEU A O 1
ATOM 2154 N N . ARG A 1 272 ? -11.907 6.331 31.077 1.00 97.31 272 ARG A N 1
ATOM 2155 C CA . ARG A 1 272 ? -11.723 7.785 31.236 1.00 97.31 272 ARG A CA 1
ATOM 2156 C C . ARG A 1 272 ? -11.878 8.508 29.904 1.00 97.31 272 ARG A C 1
ATOM 2158 O O . ARG A 1 272 ? -12.530 9.551 29.849 1.00 97.31 272 ARG A O 1
ATOM 2165 N N . LEU A 1 273 ? -11.303 7.952 28.842 1.00 97.50 273 LEU A N 1
ATOM 2166 C CA . LEU A 1 273 ? -11.361 8.504 27.496 1.00 97.50 273 LEU A CA 1
ATOM 2167 C C . LEU A 1 273 ? -12.801 8.575 26.976 1.00 97.50 273 LEU A C 1
ATOM 2169 O O . LEU A 1 273 ? -13.242 9.637 26.539 1.00 97.50 273 LEU A O 1
ATOM 2173 N N . THR A 1 274 ? -13.566 7.488 27.080 1.00 96.44 274 THR A N 1
ATOM 2174 C CA . THR A 1 274 ? -14.967 7.443 26.635 1.00 96.44 274 THR A CA 1
ATOM 2175 C C . THR A 1 274 ? -15.848 8.398 27.441 1.00 96.44 274 THR A C 1
ATOM 2177 O O . THR A 1 274 ? -16.647 9.129 26.853 1.00 96.44 274 THR A O 1
ATOM 2180 N N . LYS A 1 275 ? -15.648 8.499 28.763 1.00 95.25 275 LYS A N 1
ATOM 2181 C CA . LYS A 1 275 ? -16.334 9.505 29.595 1.00 95.25 275 LYS A CA 1
ATOM 2182 C C . LYS A 1 275 ? -15.990 10.936 29.176 1.00 95.25 275 LYS A C 1
ATOM 2184 O O . LYS A 1 275 ? -16.885 11.773 29.085 1.00 95.25 275 LYS A O 1
ATOM 2189 N N . LYS A 1 276 ? -14.720 11.219 28.859 1.00 95.12 276 LYS A N 1
ATOM 2190 C CA . LYS A 1 276 ? -14.268 12.535 28.369 1.00 95.12 276 LYS A CA 1
ATOM 2191 C C . LYS A 1 276 ? -14.888 12.904 27.018 1.00 95.12 276 LYS A C 1
ATOM 2193 O O . LYS A 1 276 ? -15.163 14.074 26.771 1.00 95.12 276 LYS A O 1
ATOM 2198 N N . LEU A 1 277 ? -15.165 11.911 26.175 1.00 95.06 277 LEU A N 1
ATOM 2199 C CA . LEU A 1 277 ? -15.920 12.075 24.929 1.00 95.06 277 LEU A CA 1
ATOM 2200 C C . LEU A 1 277 ? -17.431 12.270 25.157 1.00 95.06 277 LEU A C 1
ATOM 2202 O O . LEU A 1 277 ? -18.176 12.475 24.204 1.00 95.06 277 LEU A O 1
ATOM 2206 N N . GLY A 1 278 ? -17.895 12.240 26.410 1.00 93.19 278 GLY A N 1
ATOM 2207 C CA . GLY A 1 278 ? -19.292 12.443 26.780 1.00 93.19 278 GLY A CA 1
ATOM 2208 C C . GLY A 1 278 ? -20.160 11.191 26.659 1.00 93.19 278 GLY A C 1
ATOM 2209 O O . GLY A 1 278 ? -21.388 11.331 26.655 1.00 93.19 278 GLY A O 1
ATOM 2210 N N . LEU A 1 279 ? -19.541 10.009 26.560 1.00 93.50 279 LEU A N 1
ATOM 2211 C CA . LEU A 1 279 ? -20.204 8.710 26.466 1.00 93.50 279 LEU A CA 1
ATOM 2212 C C . LEU A 1 279 ? -20.483 8.143 27.861 1.00 93.50 279 LEU A C 1
ATOM 2214 O O . LEU A 1 279 ? -19.641 8.201 28.757 1.00 93.50 279 LEU A O 1
ATOM 2218 N N . ASN A 1 280 ? -21.651 7.524 28.020 1.00 93.06 280 ASN A N 1
ATOM 2219 C CA . ASN A 1 280 ? -22.058 6.871 29.264 1.00 93.06 280 ASN A CA 1
ATOM 2220 C C . ASN A 1 280 ? -21.499 5.442 29.327 1.00 93.06 280 ASN A C 1
ATOM 2222 O O . ASN A 1 280 ? -22.239 4.465 29.243 1.00 93.06 280 ASN A O 1
ATOM 2226 N N . SER A 1 281 ? -20.175 5.333 29.404 1.00 95.88 281 SER A N 1
ATOM 2227 C CA . SER A 1 281 ? -19.467 4.053 29.439 1.00 95.88 281 SER A CA 1
ATOM 2228 C C . SER A 1 281 ? -19.298 3.492 30.843 1.00 95.88 281 SER A C 1
ATOM 2230 O O . SER A 1 281 ? -19.042 4.241 31.792 1.00 95.88 281 SER A O 1
ATOM 2232 N N . PHE A 1 282 ? -19.340 2.170 30.937 1.00 96.19 282 PHE A N 1
ATOM 2233 C CA . PHE A 1 282 ? -19.139 1.393 32.153 1.00 96.19 282 PHE A CA 1
ATOM 2234 C C . PHE A 1 282 ? -18.202 0.214 31.883 1.00 96.19 282 PHE A C 1
ATOM 2236 O O . PHE A 1 282 ? -18.011 -0.203 30.742 1.00 96.19 282 PHE A O 1
ATOM 2243 N N . GLU A 1 283 ? -17.596 -0.310 32.940 1.00 95.94 283 GLU A N 1
ATOM 2244 C CA . GLU A 1 283 ? -16.775 -1.514 32.862 1.00 95.94 283 GLU A CA 1
ATOM 2245 C C . GLU A 1 283 ? -17.657 -2.754 33.042 1.00 95.94 283 GLU A C 1
ATOM 2247 O O . GLU A 1 283 ? -18.551 -2.781 33.887 1.00 95.94 283 GLU A O 1
ATOM 2252 N N . CYS A 1 284 ? -17.421 -3.780 32.229 1.00 91.31 284 CYS A N 1
ATOM 2253 C CA . CYS A 1 284 ? -18.095 -5.066 32.315 1.00 91.31 284 CYS A CA 1
ATOM 2254 C C . CYS A 1 284 ? -17.051 -6.176 32.164 1.00 91.31 284 CYS A C 1
ATOM 2256 O O . CYS A 1 284 ? -16.529 -6.412 31.076 1.00 91.31 284 CYS A O 1
ATOM 2258 N N . ASN A 1 285 ? -16.732 -6.874 33.256 1.00 91.81 285 ASN A N 1
ATOM 2259 C CA . ASN A 1 285 ? -15.673 -7.887 33.297 1.00 91.81 285 ASN A CA 1
ATOM 2260 C C . ASN A 1 285 ? -14.317 -7.347 32.799 1.00 91.81 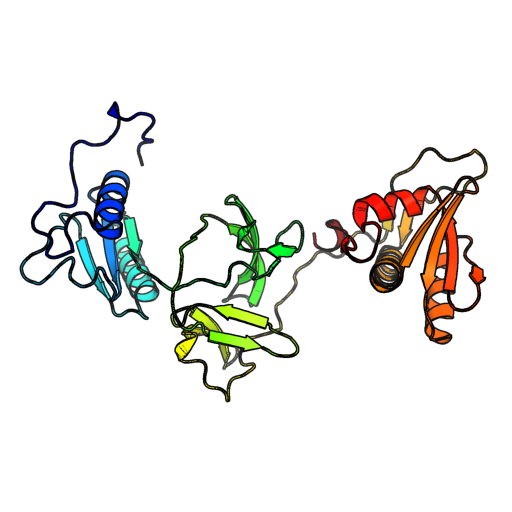285 ASN A C 1
ATOM 2262 O O . ASN A 1 285 ? -13.648 -6.606 33.504 1.00 91.81 285 ASN A O 1
ATOM 2266 N N . ARG A 1 286 ? -13.893 -7.733 31.589 1.00 94.81 286 ARG A N 1
ATOM 2267 C CA . ARG A 1 286 ? -12.623 -7.320 30.967 1.00 94.81 286 ARG A CA 1
ATOM 2268 C C . ARG A 1 286 ? -12.850 -6.393 29.770 1.00 94.81 286 ARG A C 1
ATOM 2270 O O . ARG A 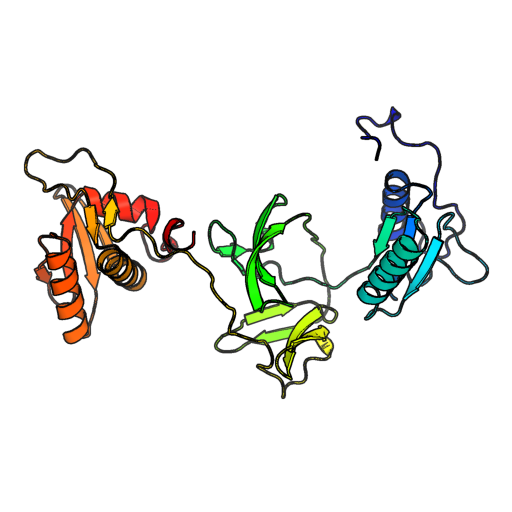1 286 ? -12.062 -6.395 28.828 1.00 94.81 286 ARG A O 1
ATOM 2277 N N . SER A 1 287 ? -13.941 -5.635 29.765 1.00 95.81 287 SER A N 1
ATOM 2278 C CA . SER A 1 287 ? -14.241 -4.688 28.695 1.00 95.81 287 SER A CA 1
ATOM 2279 C C . SER A 1 287 ? -14.829 -3.379 29.198 1.00 95.81 287 SER A C 1
ATOM 2281 O O . SER A 1 287 ? -15.362 -3.296 30.303 1.00 95.81 287 SER A O 1
ATOM 2283 N N . VAL A 1 288 ? -14.724 -2.353 28.356 1.00 97.69 288 VAL A N 1
ATOM 2284 C CA . VAL A 1 288 ? -15.438 -1.085 28.506 1.00 97.69 288 VAL A CA 1
ATOM 2285 C 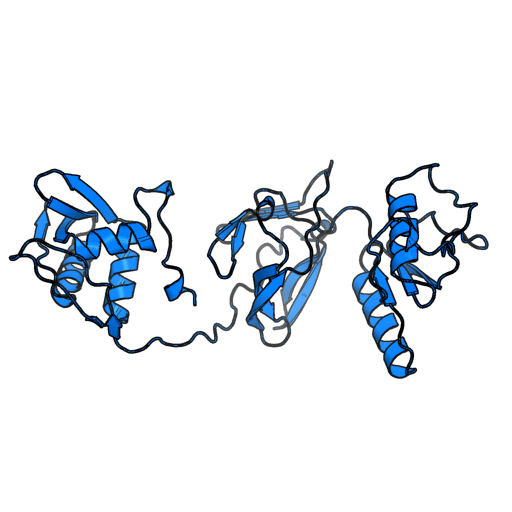C . VAL A 1 288 ? -16.565 -1.042 27.484 1.00 97.69 288 VAL A C 1
ATOM 2287 O O . VAL A 1 288 ? -16.335 -1.178 26.280 1.00 97.69 288 VAL A O 1
ATOM 2290 N N . ASP A 1 289 ? -17.776 -0.829 27.979 1.00 97.06 289 ASP A N 1
ATOM 2291 C CA . ASP A 1 289 ? -19.018 -0.968 27.235 1.00 97.06 289 ASP A CA 1
ATOM 2292 C C . ASP A 1 289 ? -19.828 0.329 27.293 1.00 97.06 289 ASP A C 1
ATOM 2294 O O . ASP A 1 289 ? -19.859 1.025 28.310 1.00 97.06 289 ASP A O 1
ATOM 2298 N N . PHE A 1 290 ? -20.509 0.662 26.199 1.00 95.69 290 PHE A N 1
ATOM 2299 C CA . PHE A 1 290 ? -21.500 1.737 26.156 1.00 95.69 290 PHE A CA 1
ATOM 2300 C C . PHE A 1 290 ? -22.485 1.531 25.006 1.00 95.69 290 PHE A C 1
ATOM 2302 O O . PHE A 1 290 ? -22.190 0.848 24.023 1.00 95.69 290 PHE A O 1
ATOM 2309 N N . GLN A 1 291 ? -23.661 2.149 25.110 1.00 94.12 291 GLN A N 1
ATOM 2310 C CA . GLN A 1 291 ? -24.660 2.134 24.045 1.00 94.12 291 GLN A CA 1
ATOM 2311 C C . GLN A 1 291 ? -24.757 3.495 23.362 1.00 94.12 291 GLN A C 1
ATOM 2313 O O . GLN A 1 291 ? -24.896 4.522 24.024 1.00 94.12 291 GLN A O 1
ATOM 2318 N N . SER A 1 292 ? -24.684 3.497 22.032 1.00 93.81 292 SER A N 1
ATOM 2319 C CA . SER A 1 292 ? -24.947 4.679 21.209 1.00 93.81 292 SER A CA 1
ATOM 2320 C C . SER A 1 292 ? -25.159 4.272 19.756 1.00 93.81 292 SER A C 1
ATOM 2322 O O . SER A 1 292 ? -24.245 3.782 19.095 1.00 93.81 292 SER A O 1
ATOM 2324 N N . LYS A 1 293 ? -26.351 4.524 19.220 1.00 93.44 293 LYS A N 1
ATOM 2325 C CA . LYS A 1 293 ? -26.666 4.363 17.802 1.00 93.44 293 LYS A CA 1
ATOM 2326 C C . LYS A 1 293 ? -25.823 5.294 16.937 1.00 93.44 293 LYS A C 1
ATOM 2328 O O . LYS A 1 293 ? -25.378 4.865 15.873 1.00 93.44 293 LYS A O 1
ATOM 2333 N N . GLN A 1 294 ? -25.592 6.537 17.370 1.00 94.62 294 GLN A N 1
ATOM 2334 C CA . GLN A 1 294 ? -24.791 7.505 16.611 1.00 94.62 294 GLN A CA 1
ATOM 2335 C C . GLN A 1 294 ? -23.356 7.000 16.417 1.00 94.62 294 GLN A C 1
ATOM 2337 O O . GLN A 1 294 ? -22.896 6.863 15.284 1.00 94.62 294 GLN A O 1
ATOM 2342 N N . ILE A 1 295 ? -22.675 6.661 17.516 1.00 95.50 295 ILE A N 1
ATOM 2343 C CA . ILE A 1 295 ? -21.286 6.192 17.471 1.00 95.50 295 ILE A CA 1
ATOM 2344 C C . ILE A 1 295 ? -21.195 4.831 16.784 1.00 95.50 295 ILE A C 1
ATOM 2346 O O . ILE A 1 295 ? -20.318 4.632 15.951 1.00 95.50 295 ILE A O 1
ATOM 2350 N N . TYR A 1 296 ? -22.129 3.916 17.056 1.00 95.62 296 TYR A N 1
ATOM 2351 C CA . TYR A 1 296 ? -22.191 2.634 16.355 1.00 95.62 296 TYR A CA 1
ATOM 2352 C C . TYR A 1 296 ? -22.261 2.832 14.836 1.00 95.62 296 TYR A C 1
ATOM 2354 O O . TYR A 1 296 ? -21.484 2.226 14.104 1.00 95.62 296 TYR A O 1
ATOM 2362 N N . SER A 1 297 ? -23.172 3.689 14.361 1.00 94.19 297 SER A N 1
ATOM 2363 C CA . SER A 1 297 ? -23.371 3.923 12.923 1.00 94.19 297 SER A CA 1
ATOM 2364 C C . SER A 1 297 ? -22.114 4.514 12.288 1.00 94.19 297 SER A C 1
ATOM 2366 O O . SER A 1 297 ? -21.666 4.022 11.255 1.00 94.19 297 SER A O 1
ATOM 2368 N N . TYR A 1 298 ? -21.491 5.487 12.962 1.00 95.12 298 TYR A N 1
ATOM 2369 C CA . TYR A 1 298 ? -20.223 6.065 12.529 1.00 95.12 298 TYR A CA 1
ATOM 2370 C C . TYR A 1 298 ? -19.125 5.007 12.381 1.00 95.12 298 TYR A C 1
ATOM 2372 O O . TYR A 1 298 ? -18.426 4.979 11.368 1.00 95.12 298 TYR A O 1
ATOM 2380 N N . LEU A 1 299 ? -18.972 4.133 13.380 1.00 95.62 299 LEU A N 1
ATOM 2381 C CA . LEU A 1 299 ? -17.937 3.101 13.391 1.00 95.62 299 LEU A CA 1
ATOM 2382 C C . LEU A 1 299 ? -18.174 2.046 12.308 1.00 95.62 299 LEU A C 1
ATOM 2384 O O . LEU A 1 299 ? -17.217 1.645 11.654 1.00 95.62 299 LEU A O 1
ATOM 2388 N N . VAL A 1 300 ? -19.423 1.635 12.065 1.00 94.12 300 VAL A N 1
ATOM 2389 C CA . VAL A 1 300 ? -19.744 0.722 10.954 1.00 94.12 300 VAL A CA 1
ATOM 2390 C C . VAL A 1 300 ? -19.322 1.324 9.616 1.00 94.12 300 VAL A C 1
ATOM 2392 O O . VAL A 1 300 ? -18.677 0.645 8.820 1.00 94.12 300 VAL A O 1
ATOM 2395 N N . GLU A 1 301 ? -19.662 2.588 9.379 1.00 92.81 301 GLU A N 1
ATOM 2396 C CA . GLU A 1 301 ? -19.397 3.270 8.112 1.00 92.81 301 GLU A CA 1
ATOM 2397 C C . GLU A 1 301 ? -17.899 3.542 7.895 1.00 92.81 301 GLU A C 1
ATOM 2399 O O . GLU A 1 301 ? -17.345 3.248 6.832 1.00 92.81 301 GLU A O 1
ATOM 2404 N N . ASN A 1 302 ? -17.222 4.069 8.917 1.00 91.88 302 ASN A N 1
ATOM 2405 C CA . ASN A 1 302 ? -15.865 4.597 8.785 1.00 91.88 302 ASN A CA 1
ATOM 2406 C C . ASN A 1 302 ? -14.781 3.590 9.174 1.00 91.88 302 ASN A C 1
ATOM 2408 O O . ASN A 1 302 ? -13.729 3.560 8.537 1.00 91.88 302 ASN A O 1
ATOM 2412 N N . CYS A 1 303 ? -15.039 2.758 10.183 1.00 92.38 303 CYS A N 1
ATOM 2413 C CA . CYS A 1 303 ? -14.066 1.812 10.726 1.00 92.38 303 CYS A CA 1
ATOM 2414 C C . CYS A 1 303 ? -14.361 0.358 10.347 1.00 92.38 303 CYS A C 1
ATOM 2416 O O . CYS A 1 303 ? -13.472 -0.467 10.495 1.00 92.38 303 CYS A O 1
ATOM 2418 N N . GLY A 1 304 ? -15.564 0.034 9.863 1.00 89.31 304 GLY A N 1
ATOM 2419 C CA . GLY A 1 304 ? -15.981 -1.327 9.515 1.00 89.31 304 GLY A CA 1
ATOM 2420 C C . GLY A 1 304 ? -16.489 -2.161 10.700 1.00 89.31 304 GLY A C 1
ATOM 2421 O O . GLY A 1 304 ? -16.296 -1.829 11.871 1.00 89.31 304 GLY A O 1
ATOM 2422 N N . LYS A 1 305 ? -17.175 -3.272 10.390 1.00 88.88 305 LYS A N 1
ATOM 2423 C CA . LYS A 1 305 ? -17.769 -4.198 11.372 1.00 88.88 305 LYS A CA 1
ATOM 2424 C C . LYS A 1 305 ? -17.175 -5.602 11.239 1.00 88.88 305 LYS A C 1
ATOM 2426 O O . LYS A 1 305 ? -17.259 -6.207 10.177 1.00 88.88 305 LYS A O 1
ATOM 2431 N N . GLY A 1 306 ? -16.682 -6.151 12.350 1.00 83.75 306 GLY A N 1
ATOM 2432 C CA . GLY A 1 306 ? -16.037 -7.470 12.393 1.00 83.75 306 GLY A CA 1
ATOM 2433 C C . GLY A 1 306 ? -14.545 -7.399 12.063 1.00 83.75 306 GLY A C 1
ATOM 2434 O O . GLY A 1 306 ? -14.091 -6.429 11.467 1.00 83.75 306 GLY A O 1
ATOM 2435 N N . PHE A 1 307 ? -13.779 -8.413 12.479 1.00 76.94 307 PHE A N 1
ATOM 2436 C CA . PHE A 1 307 ? -12.309 -8.362 12.463 1.00 76.94 307 PHE A CA 1
ATOM 2437 C C . PHE A 1 307 ? -11.722 -8.124 11.062 1.00 76.94 307 PHE A C 1
ATOM 2439 O O . PHE A 1 307 ? -10.812 -7.318 10.922 1.00 76.94 307 PHE A O 1
ATOM 2446 N N . ALA A 1 308 ? -12.281 -8.762 10.028 1.00 77.75 308 ALA A N 1
ATOM 2447 C CA . ALA A 1 308 ? -11.765 -8.689 8.659 1.00 77.75 308 ALA A CA 1
ATOM 2448 C C . ALA A 1 308 ? -12.076 -7.364 7.943 1.00 77.75 308 ALA A C 1
ATOM 2450 O O . ALA A 1 308 ? -11.436 -7.039 6.951 1.00 77.75 308 ALA A O 1
ATOM 2451 N N . ALA A 1 309 ? -13.065 -6.603 8.421 1.00 83.19 309 ALA A N 1
ATOM 2452 C CA . ALA A 1 309 ? -13.494 -5.358 7.783 1.00 83.19 309 ALA A CA 1
ATOM 2453 C C . ALA A 1 309 ? -12.955 -4.105 8.486 1.00 83.19 309 ALA A C 1
ATOM 2455 O O . ALA A 1 309 ? -13.239 -2.991 8.036 1.00 83.19 309 ALA A O 1
ATOM 2456 N N . LYS A 1 310 ? -12.235 -4.269 9.607 1.00 87.06 310 LYS A N 1
ATOM 2457 C CA . LYS A 1 310 ? -11.722 -3.138 10.375 1.00 87.06 310 LYS A CA 1
ATOM 2458 C C . LYS A 1 310 ? -10.684 -2.353 9.579 1.00 87.06 310 LYS A C 1
ATOM 2460 O O . LYS A 1 310 ? -9.778 -2.932 8.990 1.00 87.06 310 LYS A O 1
ATOM 2465 N N . LYS A 1 311 ? -10.795 -1.027 9.604 1.00 86.31 311 LYS A N 1
ATOM 2466 C CA . LYS A 1 311 ? -9.893 -0.111 8.898 1.00 86.31 311 LYS A CA 1
ATOM 2467 C C . LYS A 1 311 ? -9.764 1.223 9.622 1.00 86.31 311 LYS A C 1
ATOM 2469 O O . LYS A 1 311 ? -10.643 1.621 10.385 1.00 86.31 311 LYS A O 1
ATOM 2474 N N . ILE A 1 312 ? -8.673 1.927 9.339 1.00 87.75 312 ILE A N 1
ATOM 2475 C CA . ILE A 1 312 ? -8.498 3.324 9.743 1.00 87.75 312 ILE A CA 1
ATOM 2476 C C . ILE A 1 312 ? -9.437 4.192 8.884 1.00 87.75 312 ILE A C 1
ATOM 2478 O O . ILE A 1 312 ? -9.461 4.013 7.662 1.00 87.75 312 ILE A O 1
ATOM 2482 N N . PRO A 1 313 ? -10.219 5.121 9.471 1.00 87.50 313 PRO A N 1
ATOM 2483 C CA . PRO A 1 313 ? -11.050 6.038 8.698 1.00 87.50 313 PRO A CA 1
ATOM 2484 C C . PRO A 1 313 ? -10.224 6.855 7.710 1.00 87.50 313 PRO A C 1
ATOM 2486 O O . PRO A 1 313 ? -9.183 7.397 8.071 1.00 87.50 313 PRO A O 1
ATOM 2489 N N . LYS A 1 314 ? -10.721 6.999 6.477 1.00 80.06 314 LYS A N 1
ATOM 2490 C CA . LYS A 1 314 ? -9.991 7.667 5.384 1.00 80.06 314 LYS A CA 1
ATOM 2491 C C . LYS A 1 314 ? -9.491 9.064 5.759 1.00 80.06 314 LYS A C 1
ATOM 2493 O O . LYS A 1 314 ? -8.352 9.399 5.465 1.00 80.06 314 LYS A O 1
ATOM 2498 N N . TRP A 1 315 ? -10.317 9.834 6.467 1.00 82.50 315 TRP A N 1
ATOM 2499 C CA . TRP A 1 315 ? -9.989 11.201 6.876 1.00 82.50 315 TRP A CA 1
ATOM 2500 C C . TRP A 1 315 ? -8.807 11.284 7.855 1.00 82.50 315 TRP A C 1
ATOM 2502 O O . TRP A 1 315 ? -8.197 12.338 7.952 1.00 82.50 315 TRP A O 1
ATOM 2512 N N . VAL A 1 316 ? -8.472 10.206 8.580 1.00 79.62 316 VAL A N 1
ATOM 2513 C CA . VAL A 1 316 ? -7.302 10.174 9.482 1.00 79.62 316 VAL A CA 1
ATOM 2514 C C . VAL A 1 316 ? -5.994 10.133 8.685 1.00 79.62 316 VAL A C 1
ATOM 2516 O O . VAL A 1 316 ? -4.959 10.558 9.186 1.00 79.62 316 VAL A O 1
ATOM 2519 N N . LEU A 1 317 ? -6.042 9.609 7.457 1.00 69.00 317 LEU A N 1
ATOM 2520 C CA . LEU A 1 317 ? -4.901 9.491 6.546 1.00 69.00 317 LEU A CA 1
ATOM 2521 C C . LEU A 1 317 ? -4.860 10.610 5.488 1.00 69.00 317 LEU A C 1
ATOM 2523 O O . LEU A 1 317 ? -3.977 10.589 4.634 1.00 69.00 317 LEU A O 1
ATOM 2527 N N . SER A 1 318 ? -5.830 11.532 5.511 1.00 62.16 318 SER A N 1
ATOM 2528 C CA . SER A 1 318 ? -5.939 12.691 4.605 1.00 62.16 318 SER A CA 1
ATOM 2529 C C . SER A 1 318 ? -5.281 13.929 5.213 1.00 62.16 318 SER A C 1
ATOM 2531 O O . SER A 1 318 ? -4.733 14.742 4.438 1.00 62.16 318 SER A O 1
#